Protein AF-A0A2V8HGS3-F1 (afdb_monomer)

Nearest PDB structures (foldseek):
  5j78-assembly1_D  TM=9.882E-01  e=7.266E-17  Parageobacillus thermoglucosidasius
  3k9d-assembly2_D  TM=9.815E-01  e=1.377E-15  Listeria monocytogenes
  8uhw-assembly1_E  TM=9.671E-01  e=1.433E-14  Acetivibrio thermocellus DSM 1313
  3my7-assembly2_B  TM=9.636E-01  e=4.750E-14  Vibrio parahaemolyticus RIMD 2210633
  3my7-assembly1_D  TM=9.627E-01  e=5.593E-14  Vibrio parahaemolyticus RIMD 2210633

Sequence (263 aa):
MVETRGLIGSVEAADAMVKAANVVLVGKEYIGAGYVTVMVRGDVGAVKAATDAGAAAARRVGELVSVHVIPRPHGEVEKILLAQPPAQTDRDLASIAEARALARRARAAAPILAEFSQEQIDAVIDAMAAAATAQAEAFARLAVEETGYGVVADKIQKNLFGSEKVYKFIRPQKTVGVIRRLEDRKVVEIAEPFGVVAAIVPSTNPTSTAIYKILISLKARCPIVISPHPAAVRCITRVAEVMNEAARRAGAPEGAVNWMTTV

Mean predicted aligned error: 11.89 Å

pLDDT: mean 94.69, std 7.92, range [54.38, 98.88]

Structure (mmCIF, N/CA/C/O backbone):
data_AF-A0A2V8HGS3-F1
#
_entry.id   AF-A0A2V8HGS3-F1
#
loop_
_atom_site.group_PDB
_atom_site.id
_atom_site.type_symbol
_atom_site.label_atom_id
_atom_site.label_alt_id
_atom_site.label_comp_id
_atom_site.label_asym_id
_atom_site.label_entity_i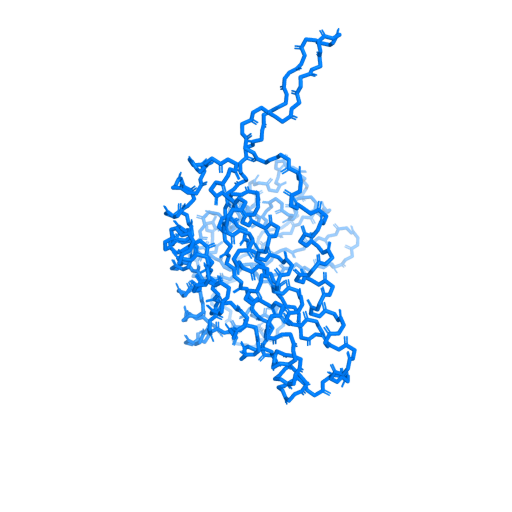d
_atom_site.label_seq_id
_atom_site.pdbx_PDB_ins_code
_atom_site.Cartn_x
_atom_site.Cartn_y
_atom_site.Cartn_z
_atom_site.occupancy
_atom_site.B_iso_or_equiv
_atom_site.auth_seq_id
_atom_site.auth_comp_id
_atom_site.auth_asym_id
_atom_site.auth_atom_id
_atom_site.pdbx_PDB_model_num
ATOM 1 N N . MET A 1 1 ? -8.538 -8.481 -36.211 1.00 92.88 1 MET A N 1
ATOM 2 C CA . MET A 1 1 ? -8.695 -7.016 -36.285 1.00 92.88 1 MET A CA 1
ATOM 3 C C . MET A 1 1 ? -10.164 -6.699 -36.447 1.00 92.88 1 MET A C 1
ATOM 5 O O . MET A 1 1 ? -10.840 -7.425 -37.172 1.00 92.88 1 MET A O 1
ATOM 9 N N . VAL A 1 2 ? -10.637 -5.667 -35.758 1.00 96.75 2 VAL A N 1
ATOM 10 C CA . VAL A 1 2 ? -12.007 -5.154 -35.860 1.00 96.75 2 VAL A CA 1
ATOM 11 C C . VAL A 1 2 ? -11.914 -3.650 -36.072 1.00 96.75 2 VAL A C 1
ATOM 13 O O . VAL A 1 2 ? -11.311 -2.956 -35.255 1.00 96.75 2 VAL A O 1
ATOM 16 N N . GLU A 1 3 ? -12.483 -3.164 -37.167 1.00 97.00 3 GLU A N 1
ATOM 17 C CA . GLU A 1 3 ? -12.535 -1.747 -37.502 1.00 97.00 3 GLU A CA 1
ATOM 18 C C . GLU A 1 3 ? -13.950 -1.214 -37.350 1.00 97.00 3 GLU A C 1
ATOM 20 O O . GLU A 1 3 ? -14.917 -1.825 -37.809 1.00 97.00 3 GLU A O 1
ATOM 25 N N . THR A 1 4 ? -14.067 -0.052 -36.723 1.00 97.56 4 THR A N 1
ATOM 26 C CA . THR A 1 4 ? -15.346 0.608 -36.473 1.00 97.56 4 THR A CA 1
ATOM 27 C C . THR A 1 4 ? -15.279 2.078 -36.838 1.00 97.56 4 THR A C 1
ATOM 29 O O . THR A 1 4 ? -14.208 2.689 -36.778 1.00 97.56 4 THR A O 1
ATOM 32 N N . ARG A 1 5 ? -16.435 2.674 -37.131 1.00 95.75 5 ARG A N 1
ATOM 33 C CA . ARG A 1 5 ? -16.568 4.127 -37.201 1.00 95.75 5 ARG A CA 1
ATOM 34 C C . ARG A 1 5 ? -16.869 4.671 -35.806 1.00 95.75 5 ARG A C 1
ATOM 36 O O . ARG A 1 5 ? -17.898 4.373 -35.205 1.00 95.75 5 ARG A O 1
ATOM 43 N N . GLY A 1 6 ? -15.953 5.479 -35.293 1.00 92.75 6 GLY A N 1
ATOM 44 C CA . GLY A 1 6 ? -15.984 6.051 -33.955 1.00 92.75 6 GLY A CA 1
ATOM 45 C C . GLY A 1 6 ? -15.314 5.169 -32.900 1.00 92.75 6 GLY A C 1
ATOM 46 O O . GLY A 1 6 ? -15.113 3.969 -33.067 1.00 92.75 6 GLY A O 1
ATOM 47 N N . LEU A 1 7 ? -14.962 5.789 -31.772 1.00 93.94 7 LEU A N 1
ATOM 48 C CA . LEU A 1 7 ? -14.214 5.134 -30.697 1.00 93.94 7 LEU A CA 1
ATOM 49 C C . LEU A 1 7 ? -15.070 4.147 -29.884 1.00 93.94 7 LEU A C 1
ATOM 51 O O . LEU A 1 7 ? -14.541 3.161 -29.381 1.00 93.94 7 LEU A O 1
ATOM 55 N N . ILE A 1 8 ? -16.379 4.383 -29.769 1.00 95.88 8 ILE A N 1
ATOM 56 C CA . ILE A 1 8 ? -17.278 3.596 -28.906 1.00 95.88 8 ILE A CA 1
ATOM 57 C C . ILE A 1 8 ? -17.314 2.125 -29.345 1.00 95.88 8 ILE A C 1
ATOM 59 O O . ILE A 1 8 ? -17.033 1.240 -28.539 1.00 95.88 8 ILE A O 1
ATOM 63 N N . GLY A 1 9 ? -17.566 1.872 -30.635 1.00 95.88 9 GLY A N 1
ATOM 64 C CA . GLY A 1 9 ? -17.574 0.516 -31.193 1.00 95.88 9 GLY A CA 1
ATOM 65 C C . GLY A 1 9 ? -16.231 -0.196 -31.031 1.00 95.88 9 GLY A C 1
ATOM 66 O O . GLY A 1 9 ? -16.199 -1.380 -30.707 1.00 95.88 9 GLY A O 1
ATOM 67 N N . SER A 1 10 ? -15.124 0.534 -31.189 1.00 95.94 10 SER A N 1
ATOM 68 C CA . SER A 1 10 ? -13.776 -0.023 -31.058 1.00 95.94 10 SER A CA 1
ATOM 69 C C . SER A 1 10 ? -13.460 -0.480 -29.627 1.00 95.94 10 SER A C 1
ATOM 71 O O . SER A 1 10 ? -12.862 -1.537 -29.435 1.00 95.94 10 SER A O 1
ATOM 73 N N . VAL A 1 11 ? -13.891 0.281 -28.614 1.00 96.06 11 VAL A N 1
ATOM 74 C CA . VAL A 1 11 ? -13.644 -0.038 -27.199 1.00 96.06 11 VAL A CA 1
ATOM 75 C C . VAL A 1 11 ? -14.465 -1.250 -26.773 1.00 96.06 11 VAL A C 1
ATOM 77 O O . VAL A 1 11 ? -13.919 -2.170 -26.169 1.00 96.06 11 VAL A O 1
ATOM 80 N N . GLU A 1 12 ? -15.743 -1.289 -27.148 1.00 97.69 12 GLU A N 1
ATOM 81 C CA . GLU A 1 12 ? -16.614 -2.437 -26.876 1.00 97.69 12 GLU A CA 1
ATOM 82 C C . GLU A 1 12 ? -16.104 -3.705 -27.580 1.00 97.69 12 GLU A C 1
ATOM 84 O O . GLU A 1 12 ? -16.064 -4.783 -26.987 1.00 97.69 12 GLU A O 1
ATOM 89 N N . ALA A 1 13 ? -15.639 -3.582 -28.829 1.00 97.25 13 ALA A N 1
ATOM 90 C CA . ALA A 1 13 ? -15.012 -4.693 -29.535 1.00 97.25 13 ALA A CA 1
ATOM 91 C C . ALA A 1 13 ? -13.763 -5.198 -28.809 1.00 97.25 13 ALA A C 1
ATOM 93 O O . ALA A 1 13 ? -13.585 -6.407 -28.681 1.00 97.25 13 ALA A O 1
ATOM 94 N N . ALA A 1 14 ? -12.894 -4.291 -28.349 1.00 96.56 14 ALA A N 1
ATOM 95 C CA . ALA A 1 14 ? -11.668 -4.642 -27.638 1.00 96.56 14 ALA A CA 1
ATOM 96 C C . ALA A 1 14 ? -11.962 -5.438 -26.362 1.00 96.56 14 ALA A C 1
ATOM 98 O O . ALA A 1 14 ? -11.361 -6.491 -26.150 1.00 96.56 14 ALA A O 1
ATOM 99 N N . ASP A 1 15 ? -12.913 -4.960 -25.556 1.00 97.50 15 ASP A N 1
ATOM 100 C CA . ASP A 1 15 ? -13.350 -5.608 -24.320 1.00 97.50 15 ASP A CA 1
ATOM 101 C C . ASP A 1 15 ? -13.941 -7.003 -24.581 1.00 97.50 15 ASP A C 1
ATOM 103 O O . ASP A 1 15 ? -13.535 -7.985 -23.953 1.00 97.50 15 ASP A O 1
ATOM 107 N N . ALA A 1 16 ? -14.832 -7.122 -25.569 1.00 97.69 16 ALA A N 1
ATOM 108 C CA . ALA A 1 16 ? -15.421 -8.402 -25.948 1.00 97.69 16 ALA A CA 1
ATOM 109 C C . ALA A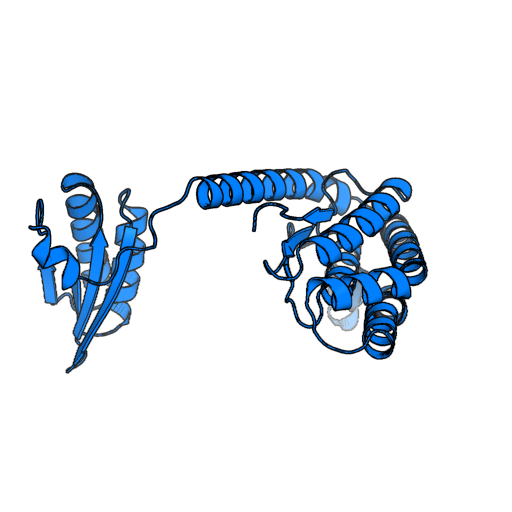 1 16 ? -14.374 -9.392 -26.489 1.00 97.69 16 ALA A C 1
ATOM 111 O O . ALA A 1 16 ? -14.407 -10.572 -26.137 1.00 97.69 16 ALA A O 1
ATOM 112 N N . MET A 1 17 ? -13.418 -8.924 -27.302 1.00 97.75 17 MET A N 1
ATOM 113 C CA . MET A 1 17 ? -12.349 -9.758 -27.864 1.00 97.75 17 MET A CA 1
ATOM 114 C C . MET A 1 17 ? -11.497 -10.418 -26.773 1.00 97.75 17 MET A C 1
ATOM 116 O O . MET A 1 17 ? -11.289 -11.630 -26.824 1.00 97.75 17 MET A O 1
ATOM 120 N N . VAL A 1 18 ? -11.025 -9.649 -25.783 1.00 95.88 18 VAL A N 1
ATOM 121 C CA . VAL A 1 18 ? -10.140 -10.172 -24.722 1.00 95.88 18 VAL A CA 1
ATOM 122 C C . VAL A 1 18 ? -10.871 -11.028 -23.686 1.00 95.88 18 VAL A C 1
ATOM 124 O O . VAL A 1 18 ? -10.238 -11.818 -22.991 1.00 95.88 18 VAL A O 1
ATOM 127 N N . LYS A 1 19 ? -12.199 -10.897 -23.573 1.00 96.75 19 LYS A N 1
ATOM 128 C CA . LYS A 1 19 ? -13.032 -11.746 -22.705 1.00 96.75 19 LYS A CA 1
ATOM 129 C C . LYS A 1 19 ? -13.423 -13.069 -23.360 1.00 96.75 19 LYS A C 1
ATOM 131 O O . LYS A 1 19 ? -13.633 -14.051 -22.655 1.00 96.75 19 LYS A O 1
ATOM 136 N N . ALA A 1 20 ? -13.555 -13.093 -24.686 1.00 96.25 20 ALA A N 1
ATOM 137 C CA . ALA A 1 20 ? -14.063 -14.254 -25.413 1.00 96.25 20 ALA A CA 1
ATOM 138 C C . ALA A 1 20 ? -13.017 -15.359 -25.626 1.00 96.25 20 ALA A C 1
ATOM 140 O O . ALA A 1 20 ? -13.377 -16.531 -25.714 1.00 96.25 20 ALA A O 1
ATOM 141 N N . ALA A 1 21 ? -11.736 -15.006 -25.739 1.00 95.00 21 ALA A N 1
ATOM 142 C CA . ALA A 1 21 ? -10.672 -15.967 -26.006 1.00 95.00 21 ALA A CA 1
ATOM 143 C C . ALA A 1 21 ? -9.332 -15.520 -25.413 1.00 95.00 21 ALA A C 1
ATOM 145 O O . ALA A 1 21 ? -9.145 -14.354 -25.070 1.00 95.00 21 ALA A O 1
ATOM 146 N N . ASN A 1 22 ? -8.378 -16.452 -25.341 1.00 90.31 22 ASN A N 1
ATOM 147 C CA . ASN A 1 22 ? -7.009 -16.168 -24.918 1.00 90.31 22 ASN A CA 1
ATOM 148 C C . ASN A 1 22 ? -6.246 -15.415 -26.024 1.00 90.31 22 ASN A C 1
ATOM 150 O O . ASN A 1 22 ? -5.473 -16.003 -26.780 1.00 90.31 22 ASN A O 1
ATOM 154 N N . VAL A 1 23 ? -6.524 -14.120 -26.152 1.00 93.44 23 VAL A N 1
ATOM 155 C CA . VAL A 1 23 ? -5.857 -13.200 -27.074 1.00 93.44 23 VAL A CA 1
ATOM 156 C C . VAL A 1 23 ? -5.306 -12.000 -26.318 1.00 93.44 23 VAL A C 1
ATOM 158 O O . VAL A 1 23 ? -5.827 -11.592 -25.283 1.00 93.44 23 VAL A O 1
ATOM 161 N N . VAL A 1 24 ? -4.265 -11.398 -26.872 1.00 89.44 24 VAL A N 1
ATOM 162 C CA . VAL A 1 24 ? -3.646 -10.194 -26.333 1.00 89.44 24 VAL A CA 1
ATOM 163 C C . VAL A 1 24 ? -4.051 -8.999 -27.181 1.00 89.44 24 VAL A C 1
ATOM 165 O O . VAL A 1 24 ? -3.892 -9.016 -28.403 1.00 89.44 24 VAL A O 1
ATOM 168 N N . LEU A 1 25 ? -4.566 -7.951 -26.540 1.00 91.31 25 LEU A N 1
ATOM 169 C CA . LEU A 1 25 ? -4.830 -6.672 -27.190 1.00 91.31 25 LEU A CA 1
ATOM 170 C C . LEU A 1 25 ? -3.502 -5.995 -27.537 1.00 91.31 25 LEU A C 1
ATOM 172 O O . LEU A 1 25 ? -2.729 -5.649 -26.650 1.00 91.31 25 LEU A O 1
ATOM 176 N N . VAL A 1 26 ? -3.245 -5.817 -28.830 1.00 87.06 26 VAL A N 1
ATOM 177 C CA . VAL A 1 26 ? -1.999 -5.224 -29.337 1.00 87.06 26 VAL A CA 1
ATOM 178 C C . VAL A 1 26 ? -2.081 -3.702 -29.316 1.00 87.06 26 VAL A C 1
ATOM 180 O O . VAL A 1 26 ? -1.110 -3.024 -29.006 1.00 87.06 26 VAL A O 1
ATOM 183 N N . GLY A 1 27 ? -3.254 -3.156 -29.634 1.00 86.75 27 GLY A N 1
ATOM 184 C CA . GLY A 1 27 ? -3.485 -1.719 -29.633 1.00 86.75 27 GLY A CA 1
ATOM 185 C C . GLY A 1 27 ? -4.614 -1.303 -30.566 1.00 86.75 27 GLY A C 1
ATOM 186 O O . GLY A 1 27 ? -5.387 -2.137 -31.053 1.00 86.75 27 GLY A O 1
ATOM 187 N N . LYS A 1 28 ? -4.697 0.008 -30.798 1.00 88.94 28 LYS A N 1
ATOM 188 C CA . LYS A 1 28 ? -5.653 0.645 -31.705 1.00 88.94 28 LYS A CA 1
ATOM 189 C C . LYS A 1 28 ? -4.940 1.643 -32.611 1.00 88.94 28 LYS A C 1
ATOM 191 O O . LYS A 1 28 ? -4.023 2.315 -32.149 1.00 88.94 28 LYS A O 1
ATOM 196 N N . GLU A 1 29 ? -5.410 1.763 -33.844 1.00 89.62 29 GLU A N 1
ATOM 197 C CA . GLU A 1 29 ? -4.897 2.703 -34.840 1.00 89.62 29 GLU A CA 1
ATOM 198 C C . GLU A 1 29 ? -6.005 3.650 -35.308 1.00 89.62 29 GLU A C 1
ATOM 200 O O . GLU A 1 29 ? -7.150 3.226 -35.501 1.00 89.62 29 GLU A O 1
ATOM 205 N N . TYR A 1 30 ? -5.656 4.926 -35.492 1.00 90.81 30 TYR A N 1
ATOM 206 C CA . TYR A 1 30 ? -6.551 5.953 -36.022 1.00 90.81 30 TYR A CA 1
ATOM 207 C C . TYR A 1 30 ? -6.118 6.313 -37.438 1.00 90.81 30 TYR A C 1
ATOM 209 O O . TYR A 1 30 ? -5.134 7.019 -37.629 1.00 90.81 30 TYR A O 1
ATOM 217 N N . ILE A 1 31 ? -6.887 5.885 -38.435 1.00 84.81 31 ILE A N 1
ATOM 218 C CA . ILE A 1 31 ? -6.541 6.117 -39.848 1.00 84.81 31 ILE A CA 1
ATOM 219 C C . ILE A 1 31 ? -7.167 7.401 -40.428 1.00 84.81 31 ILE A C 1
ATOM 221 O O . ILE A 1 31 ? -7.004 7.699 -41.607 1.00 84.81 31 ILE A O 1
ATOM 225 N N . GLY A 1 32 ? -7.878 8.181 -39.603 1.00 85.56 32 GLY A N 1
ATOM 226 C CA . GLY A 1 32 ? -8.599 9.392 -40.016 1.00 85.56 32 GLY A CA 1
ATOM 227 C C . GLY A 1 32 ? -10.079 9.141 -40.334 1.00 85.56 32 GLY A C 1
ATOM 228 O O . GLY A 1 32 ? -10.569 8.022 -40.224 1.00 85.56 32 GLY A O 1
ATOM 229 N N . ALA A 1 33 ? -10.829 10.206 -40.648 1.00 89.12 33 ALA A N 1
ATOM 230 C CA . ALA A 1 33 ? -12.271 10.174 -40.976 1.00 89.12 33 ALA A CA 1
ATOM 231 C C . ALA A 1 33 ? -13.188 9.455 -39.952 1.00 89.12 33 ALA A C 1
ATOM 233 O O . ALA A 1 33 ? -14.315 9.066 -40.261 1.00 89.12 33 ALA A O 1
ATOM 234 N N . GLY A 1 34 ? -12.718 9.316 -38.709 1.00 89.69 34 GLY A N 1
ATOM 235 C CA . GLY A 1 34 ? -13.432 8.627 -37.637 1.00 89.69 34 GLY A CA 1
ATOM 236 C C . GLY A 1 34 ? -13.275 7.106 -37.640 1.00 89.69 34 GLY A C 1
ATOM 237 O O . GLY A 1 34 ? -13.948 6.459 -36.850 1.00 89.69 34 GLY A O 1
ATOM 238 N N . TYR A 1 35 ? -12.410 6.522 -38.467 1.00 95.00 35 TYR A N 1
ATOM 239 C CA . TYR A 1 35 ? -12.134 5.085 -38.444 1.00 95.00 35 TYR A CA 1
ATOM 240 C C . TYR A 1 35 ? -11.134 4.725 -37.343 1.00 95.00 35 TYR A C 1
ATOM 242 O O . TYR A 1 35 ? -10.107 5.388 -37.165 1.00 95.00 35 TYR A O 1
ATOM 250 N N . VAL A 1 36 ? -11.454 3.666 -36.602 1.00 94.88 36 VAL A N 1
ATOM 251 C CA . VAL A 1 36 ? -10.617 3.127 -35.529 1.00 94.88 36 VAL A CA 1
ATOM 252 C C . VAL A 1 36 ? -10.500 1.621 -35.714 1.00 94.88 36 VAL A C 1
ATOM 254 O O . VAL A 1 36 ? -11.506 0.913 -35.651 1.00 94.88 36 VAL A O 1
ATOM 257 N N . THR A 1 37 ? -9.273 1.134 -35.900 1.00 93.94 37 THR A N 1
ATOM 258 C CA . THR A 1 37 ? -8.976 -0.300 -36.008 1.00 93.94 37 THR A CA 1
ATOM 259 C C . THR A 1 37 ? -8.363 -0.811 -34.716 1.00 93.94 37 THR A C 1
ATOM 261 O O . THR A 1 37 ? -7.372 -0.268 -34.239 1.00 93.94 37 THR A O 1
ATOM 264 N N . VAL A 1 38 ? -8.915 -1.893 -34.170 1.00 93.94 38 VAL A N 1
ATOM 265 C CA . VAL A 1 38 ? -8.389 -2.593 -32.993 1.00 93.94 38 VAL A CA 1
ATOM 266 C C . VAL A 1 38 ? -7.780 -3.926 -33.399 1.00 93.94 38 VAL A C 1
ATOM 268 O O . VAL A 1 38 ? -8.358 -4.701 -34.170 1.00 93.94 38 VAL A O 1
ATOM 271 N N . MET A 1 39 ? -6.602 -4.214 -32.851 1.00 92.62 39 MET A N 1
ATOM 272 C CA . MET A 1 39 ? -5.801 -5.388 -33.182 1.00 92.62 39 MET A CA 1
ATOM 273 C C . MET A 1 39 ? -5.613 -6.286 -31.961 1.00 92.62 39 MET A C 1
ATOM 275 O O . MET A 1 39 ? -5.256 -5.820 -30.881 1.00 92.62 39 MET A O 1
ATOM 279 N N . VAL A 1 40 ? -5.803 -7.590 -32.154 1.00 92.88 40 VAL A N 1
ATOM 280 C CA . VAL A 1 40 ? -5.532 -8.632 -31.155 1.00 92.88 40 VAL A CA 1
ATOM 281 C C . VAL A 1 40 ? -4.618 -9.699 -31.758 1.00 92.88 40 VAL A C 1
ATOM 283 O O . VAL A 1 40 ? -4.677 -9.942 -32.966 1.00 92.88 40 VAL A O 1
ATOM 286 N N . ARG A 1 41 ? -3.781 -10.325 -30.928 1.00 89.94 41 ARG A N 1
ATOM 287 C CA . ARG A 1 41 ? -2.855 -11.414 -31.287 1.00 89.94 41 ARG A CA 1
ATOM 288 C C . ARG A 1 41 ? -3.154 -12.666 -30.463 1.00 89.94 41 ARG A C 1
ATOM 290 O O . ARG A 1 41 ? -3.584 -12.568 -29.321 1.00 89.94 41 ARG A O 1
ATOM 297 N N . GLY A 1 42 ? -2.894 -13.833 -31.038 1.00 90.38 42 GLY A N 1
ATOM 298 C CA . GLY A 1 42 ? -3.066 -15.139 -30.403 1.00 90.38 42 GLY A CA 1
ATOM 299 C C . GLY A 1 42 ? -3.066 -16.250 -31.450 1.00 90.38 42 GLY A C 1
ATOM 300 O O . GLY A 1 42 ? -2.835 -15.989 -32.634 1.00 90.38 42 GLY A O 1
ATOM 301 N N . ASP A 1 43 ? -3.372 -17.474 -31.029 1.00 91.69 43 ASP A N 1
ATOM 302 C CA . ASP A 1 43 ? -3.573 -18.587 -31.957 1.00 91.69 43 ASP A CA 1
ATOM 303 C C . ASP A 1 43 ? -4.731 -18.297 -32.915 1.00 91.69 43 ASP A C 1
ATOM 305 O O . ASP A 1 43 ? -5.716 -17.660 -32.541 1.00 91.69 43 ASP A O 1
ATOM 309 N N . VAL A 1 44 ? -4.654 -18.799 -34.152 1.00 93.69 44 VAL A N 1
ATOM 310 C CA . VAL A 1 44 ? -5.640 -18.496 -35.210 1.00 93.69 44 VAL A CA 1
ATOM 311 C C . VAL A 1 44 ? -7.081 -18.767 -34.753 1.00 93.69 44 VAL A C 1
ATOM 313 O O . VAL A 1 44 ? -7.969 -17.960 -35.024 1.00 93.69 44 VAL A O 1
ATOM 316 N N . GLY A 1 45 ? -7.310 -19.857 -34.010 1.00 93.12 45 GLY A N 1
ATOM 317 C CA . GLY A 1 45 ? -8.621 -20.177 -33.437 1.00 93.12 45 GLY A CA 1
ATOM 318 C C . GLY A 1 45 ? -9.082 -19.173 -32.375 1.00 93.12 45 GLY A C 1
ATOM 319 O O . GLY A 1 45 ? -10.226 -18.722 -32.416 1.00 93.12 45 GLY A O 1
ATOM 320 N N . ALA A 1 46 ? -8.184 -18.763 -31.474 1.00 94.56 46 ALA A N 1
ATOM 321 C CA . ALA A 1 46 ? -8.468 -17.762 -30.447 1.00 94.56 46 ALA A CA 1
ATOM 322 C C . ALA A 1 46 ? -8.748 -16.384 -31.067 1.00 94.56 46 ALA A C 1
ATOM 324 O O . ALA A 1 46 ? -9.718 -15.728 -30.698 1.00 94.56 46 ALA A O 1
ATOM 325 N N . VAL A 1 47 ? -7.955 -15.973 -32.064 1.00 96.19 47 VAL A N 1
ATOM 326 C CA . VAL A 1 47 ? -8.164 -14.720 -32.803 1.00 96.19 47 VAL A CA 1
ATOM 327 C C . VAL A 1 47 ? -9.495 -14.743 -33.542 1.00 96.19 47 VAL A C 1
ATOM 329 O O . VAL A 1 47 ? -10.214 -13.749 -33.499 1.00 96.19 47 VAL A O 1
ATOM 332 N N . LYS A 1 48 ? -9.860 -15.864 -34.175 1.00 97.06 48 LYS A N 1
ATOM 333 C CA . LYS A 1 48 ? -11.143 -15.993 -34.868 1.00 97.06 48 LYS A CA 1
ATOM 334 C C . LYS A 1 48 ? -12.316 -15.813 -33.901 1.00 97.06 48 LYS A C 1
ATOM 336 O O . LYS A 1 48 ? -13.130 -14.916 -34.119 1.00 97.06 48 LYS A O 1
ATOM 341 N N . ALA A 1 49 ? -12.325 -16.572 -32.804 1.00 97.31 49 ALA A N 1
ATOM 342 C CA . ALA A 1 49 ? -13.346 -16.477 -31.761 1.00 97.31 49 ALA A CA 1
ATOM 343 C C . ALA A 1 49 ? -13.441 -15.064 -31.163 1.00 97.31 49 ALA A C 1
ATOM 345 O O . ALA A 1 49 ? -14.534 -14.508 -31.054 1.00 97.31 49 ALA A O 1
ATOM 346 N N . ALA A 1 50 ? -12.295 -14.451 -30.852 1.00 97.88 50 ALA A N 1
ATOM 347 C CA . ALA A 1 50 ? -12.237 -13.082 -30.363 1.00 97.88 50 ALA A CA 1
ATOM 348 C C . ALA A 1 50 ? -12.856 -12.107 -31.372 1.00 97.88 50 ALA A C 1
ATOM 350 O O . ALA A 1 50 ? -13.768 -11.364 -31.021 1.00 97.88 50 ALA A O 1
ATOM 351 N N . THR A 1 51 ? -12.402 -12.113 -32.630 1.00 97.50 51 THR A N 1
ATOM 352 C CA . THR A 1 51 ? -12.885 -11.160 -33.642 1.00 97.50 51 THR A CA 1
ATOM 353 C C . THR A 1 51 ? -14.371 -11.307 -33.951 1.00 97.50 51 THR A C 1
ATOM 355 O O . THR A 1 51 ? -15.025 -10.293 -34.179 1.00 97.50 51 THR A O 1
ATOM 358 N N . ASP A 1 52 ? -14.920 -12.523 -33.907 1.00 97.75 52 ASP A N 1
ATOM 359 C CA . ASP A 1 52 ? -16.352 -12.756 -34.108 1.00 97.75 52 ASP A CA 1
ATOM 360 C C . ASP A 1 52 ? -17.172 -12.168 -32.938 1.00 97.75 52 ASP A C 1
ATOM 362 O O . ASP A 1 52 ? -18.163 -11.467 -33.167 1.00 97.75 52 ASP A O 1
ATOM 366 N N . ALA A 1 53 ? -16.714 -12.353 -31.691 1.00 97.94 53 ALA A N 1
ATOM 367 C CA . ALA A 1 53 ? -17.319 -11.736 -30.507 1.00 97.94 53 ALA A CA 1
ATOM 368 C C . ALA A 1 53 ? -17.209 -10.200 -30.530 1.00 97.94 53 ALA A C 1
ATOM 370 O O . ALA A 1 53 ? -18.197 -9.498 -30.308 1.00 97.94 53 ALA A O 1
ATOM 371 N N . GLY A 1 54 ? -16.030 -9.672 -30.868 1.00 97.88 54 GLY A N 1
ATOM 372 C CA . GLY A 1 54 ? -15.784 -8.236 -30.998 1.00 97.88 54 GLY A CA 1
ATOM 373 C C . GLY A 1 54 ? -16.634 -7.583 -32.084 1.00 97.88 54 GLY A C 1
ATOM 374 O O . GLY A 1 54 ? -17.179 -6.504 -31.875 1.00 97.88 54 GLY A O 1
ATOM 375 N N . ALA A 1 55 ? -16.812 -8.253 -33.225 1.00 97.88 55 ALA A N 1
ATOM 376 C CA . ALA A 1 55 ? -17.660 -7.778 -34.313 1.00 97.88 55 ALA A CA 1
ATOM 377 C C . ALA A 1 55 ? -19.139 -7.707 -33.914 1.00 97.88 55 ALA A C 1
ATOM 379 O O . ALA A 1 55 ? -19.823 -6.731 -34.230 1.00 97.88 55 ALA A O 1
ATOM 380 N N . ALA A 1 56 ? -19.638 -8.728 -33.210 1.00 97.56 56 ALA A N 1
ATOM 381 C CA . ALA A 1 56 ? -21.004 -8.739 -32.694 1.00 97.56 56 ALA A CA 1
ATOM 382 C C . ALA A 1 56 ? -21.230 -7.617 -31.667 1.00 97.56 56 ALA A C 1
ATOM 384 O O . ALA A 1 56 ? -22.256 -6.936 -31.713 1.00 97.56 56 ALA A O 1
ATOM 385 N N . ALA A 1 57 ? -20.255 -7.389 -30.783 1.00 97.12 57 ALA A N 1
ATOM 386 C CA . ALA A 1 57 ? -20.311 -6.339 -29.773 1.00 97.12 57 ALA A CA 1
ATOM 387 C C . ALA A 1 57 ? -20.247 -4.932 -30.400 1.00 97.12 57 ALA A C 1
ATOM 389 O O . ALA A 1 57 ? -21.087 -4.086 -30.096 1.00 97.12 57 ALA A O 1
ATOM 390 N N . ALA A 1 58 ? -19.347 -4.712 -31.367 1.00 96.94 58 ALA A N 1
ATOM 391 C CA . ALA A 1 58 ? -19.248 -3.459 -32.118 1.00 96.94 58 ALA A CA 1
ATOM 392 C C . ALA A 1 58 ? -20.559 -3.086 -32.819 1.00 96.94 58 ALA A C 1
ATOM 394 O O . ALA A 1 58 ? -21.018 -1.957 -32.672 1.00 96.94 58 ALA A O 1
ATOM 395 N N . ARG A 1 59 ? -21.191 -4.031 -33.536 1.00 96.56 59 ARG A N 1
ATOM 396 C CA . ARG A 1 59 ? -22.469 -3.796 -34.244 1.00 96.56 59 ARG A CA 1
ATOM 397 C C . ARG A 1 59 ? -23.609 -3.386 -33.317 1.00 96.56 59 ARG A C 1
ATOM 399 O O . ARG A 1 59 ? -24.546 -2.731 -33.756 1.00 96.56 59 ARG A O 1
ATOM 406 N N . ARG A 1 60 ? -23.558 -3.803 -32.051 1.00 95.25 60 ARG A N 1
ATOM 407 C CA . ARG A 1 60 ? -24.581 -3.476 -31.053 1.00 95.25 60 ARG A CA 1
ATOM 408 C C . ARG A 1 60 ? -24.528 -2.016 -30.612 1.00 95.25 60 ARG A C 1
ATOM 410 O O . ARG A 1 60 ? -25.567 -1.465 -30.269 1.00 95.25 60 ARG A O 1
ATOM 417 N N . VAL A 1 61 ? -23.333 -1.429 -30.557 1.00 93.88 61 VAL A N 1
ATOM 418 C CA . VAL A 1 61 ? -23.106 -0.105 -29.948 1.00 93.88 61 VAL A CA 1
ATOM 419 C C . VAL A 1 61 ? -22.604 0.948 -30.939 1.00 93.88 61 VAL A C 1
ATOM 421 O O . VAL A 1 61 ? -22.460 2.112 -30.572 1.00 93.88 61 VAL A O 1
ATOM 424 N N . GLY A 1 62 ? -22.321 0.563 -32.184 1.00 91.31 62 GLY A N 1
ATOM 425 C CA . GLY A 1 62 ? -21.801 1.453 -33.212 1.00 91.31 62 GLY A CA 1
ATOM 426 C C . GLY A 1 62 ? -21.760 0.815 -34.600 1.00 91.31 62 GLY A C 1
ATOM 427 O O . GLY A 1 62 ? -22.367 -0.222 -34.863 1.00 91.31 62 GLY A O 1
ATOM 428 N N . GLU A 1 63 ? -21.033 1.458 -35.509 1.00 95.19 63 GLU A N 1
ATOM 429 C CA . GLU A 1 63 ? -20.899 1.026 -36.900 1.00 95.19 63 GLU A CA 1
ATOM 430 C C . GLU A 1 63 ? -19.634 0.173 -37.070 1.00 95.19 63 GLU A C 1
ATOM 432 O O . GLU A 1 63 ? -18.510 0.661 -36.922 1.00 95.19 63 GLU A O 1
ATOM 437 N N . LEU A 1 64 ? -19.817 -1.114 -37.376 1.00 96.62 64 LEU A N 1
ATOM 438 C CA . LEU A 1 64 ? -18.734 -2.019 -37.754 1.00 96.62 64 LEU A CA 1
ATOM 439 C C . LEU A 1 64 ? -18.399 -1.830 -39.236 1.00 96.62 64 LEU A C 1
ATOM 441 O O . LEU A 1 64 ? -19.268 -1.993 -40.088 1.00 96.62 64 LEU A O 1
ATOM 445 N N . VAL A 1 65 ? -17.129 -1.571 -39.531 1.00 97.00 65 VAL A N 1
ATOM 446 C CA . VAL A 1 65 ? -16.631 -1.310 -40.886 1.00 97.00 65 VAL A CA 1
ATOM 447 C C . VAL A 1 65 ? -16.015 -2.570 -41.478 1.00 97.00 65 VAL A C 1
ATOM 449 O O . VAL A 1 65 ? -16.397 -2.994 -42.566 1.00 97.00 65 VAL A O 1
ATOM 452 N N . SER A 1 66 ? -15.090 -3.210 -40.759 1.00 96.56 66 SER A N 1
ATOM 453 C CA . SER A 1 66 ? -14.409 -4.406 -41.254 1.00 96.56 66 SER A CA 1
ATOM 454 C C . SER A 1 66 ? -13.968 -5.342 -40.126 1.00 96.56 66 SER A C 1
ATOM 456 O O . SER A 1 66 ? -13.776 -4.940 -38.977 1.00 96.56 66 SER A O 1
ATOM 458 N N . VAL A 1 67 ? -13.836 -6.630 -40.450 1.00 96.88 67 VAL A N 1
ATOM 459 C CA . VAL A 1 67 ? -13.287 -7.661 -39.558 1.00 96.88 67 VAL A CA 1
ATOM 460 C C . VAL A 1 67 ? -12.330 -8.505 -40.374 1.00 96.88 67 VAL A C 1
ATOM 462 O O . VAL A 1 67 ? -12.695 -9.008 -41.435 1.00 96.88 67 VAL A O 1
ATOM 465 N N . HIS A 1 68 ? -11.108 -8.674 -39.881 1.00 94.75 68 HIS A N 1
ATOM 466 C CA . HIS A 1 68 ? -10.086 -9.411 -40.611 1.00 94.75 68 HIS A CA 1
ATOM 467 C C . HIS A 1 68 ? -9.196 -10.233 -39.681 1.00 94.75 68 HIS A C 1
ATOM 469 O O . HIS A 1 68 ? -8.766 -9.761 -38.623 1.00 94.75 68 HIS A O 1
ATOM 475 N N . VAL A 1 69 ? -8.900 -11.463 -40.096 1.00 95.06 69 VAL A N 1
ATOM 476 C CA . VAL A 1 69 ? -7.983 -12.384 -39.420 1.00 95.06 69 VAL A CA 1
ATOM 477 C C . VAL A 1 69 ? -6.878 -12.732 -40.405 1.00 95.06 69 VAL A C 1
ATOM 479 O O . VAL A 1 69 ? -7.166 -13.224 -41.492 1.00 95.06 69 VAL A O 1
ATOM 482 N N . ILE A 1 70 ? -5.627 -12.496 -40.009 1.00 92.25 70 ILE A N 1
ATOM 483 C CA . ILE A 1 70 ? -4.444 -12.869 -40.787 1.00 92.25 70 ILE A CA 1
ATOM 484 C C . ILE A 1 70 ? -3.870 -14.140 -40.154 1.00 92.25 70 ILE A C 1
ATOM 486 O O . ILE A 1 70 ? -3.224 -14.053 -39.106 1.00 92.25 70 ILE A O 1
ATOM 490 N N . PRO A 1 71 ? -4.129 -15.334 -40.712 1.00 91.88 71 PRO A N 1
ATOM 491 C CA . PRO A 1 71 ? -3.532 -16.557 -40.199 1.00 91.88 71 PRO A CA 1
ATOM 492 C C . PRO A 1 71 ? -2.039 -16.590 -40.538 1.00 91.88 71 PRO A C 1
ATOM 494 O O . PRO A 1 71 ? -1.673 -16.431 -41.698 1.00 91.88 71 PRO A O 1
ATOM 497 N N . ARG A 1 72 ? -1.188 -16.831 -39.529 1.00 86.25 72 ARG A N 1
ATOM 498 C CA . ARG A 1 72 ? 0.277 -16.975 -39.674 1.00 86.25 72 ARG A CA 1
ATOM 499 C C . ARG A 1 72 ? 0.903 -15.861 -40.542 1.00 86.25 72 ARG A C 1
ATOM 501 O O . ARG A 1 72 ? 1.411 -16.156 -41.625 1.00 86.25 72 ARG A O 1
ATOM 508 N N . PRO A 1 73 ? 0.845 -14.588 -40.104 1.00 86.62 73 PRO A N 1
ATOM 509 C CA . PRO A 1 73 ? 1.473 -13.499 -40.844 1.00 86.62 73 PRO A CA 1
ATOM 510 C C . PRO A 1 73 ? 2.968 -13.778 -41.037 1.00 86.62 73 PRO A C 1
ATOM 512 O O . PRO A 1 73 ? 3.630 -14.318 -40.152 1.00 86.62 73 PRO A O 1
ATOM 515 N N . HIS A 1 74 ? 3.505 -13.400 -42.195 1.00 86.62 74 HIS A N 1
ATOM 516 C CA . HIS A 1 74 ? 4.945 -13.463 -42.432 1.00 86.62 74 HIS A CA 1
ATOM 517 C C . HIS A 1 74 ? 5.681 -12.531 -41.454 1.00 86.62 74 HIS A C 1
ATOM 519 O O . HIS A 1 74 ? 5.163 -11.465 -41.127 1.00 86.62 74 HIS A O 1
ATOM 525 N N . GLY A 1 75 ? 6.902 -12.882 -41.035 1.00 79.88 75 GLY A N 1
ATOM 526 C CA . GLY A 1 75 ? 7.665 -12.110 -40.038 1.00 79.88 75 GLY A CA 1
ATOM 527 C C . GLY A 1 75 ? 7.853 -10.628 -40.397 1.00 79.88 75 GLY A C 1
ATOM 528 O O . GLY A 1 75 ? 7.823 -9.762 -39.532 1.00 79.88 75 GLY A O 1
ATOM 529 N N . GLU A 1 76 ? 7.951 -10.302 -41.687 1.00 83.31 76 GLU A N 1
ATOM 530 C CA . GLU A 1 76 ? 8.015 -8.906 -42.156 1.00 83.31 76 GLU A CA 1
ATOM 531 C C . GLU A 1 76 ? 6.726 -8.106 -41.888 1.00 83.31 76 GLU A C 1
ATOM 533 O O . GLU A 1 76 ? 6.791 -6.908 -41.628 1.00 83.31 76 GLU A O 1
ATOM 538 N N . VAL A 1 77 ? 5.557 -8.757 -41.883 1.00 81.31 77 VAL A N 1
ATOM 539 C CA . VAL A 1 77 ? 4.276 -8.117 -41.534 1.00 81.31 77 VAL A CA 1
ATOM 540 C C . VAL A 1 77 ? 4.253 -7.754 -40.047 1.00 81.31 77 VAL A C 1
ATOM 542 O O . VAL A 1 77 ? 3.648 -6.754 -39.665 1.00 81.31 77 VAL A O 1
ATOM 545 N N . GLU A 1 78 ? 4.966 -8.503 -39.199 1.00 73.00 78 GLU A N 1
ATOM 546 C CA . GLU A 1 78 ? 5.036 -8.206 -37.765 1.00 73.00 78 GLU A CA 1
ATOM 547 C C . GLU A 1 78 ? 5.691 -6.861 -37.453 1.00 73.00 78 GLU A C 1
ATOM 549 O O . GLU A 1 78 ? 5.358 -6.275 -36.426 1.00 73.00 78 GLU A O 1
ATOM 554 N N . LYS A 1 79 ? 6.578 -6.371 -38.329 1.00 72.81 79 LYS A N 1
ATOM 555 C CA . LYS A 1 79 ? 7.259 -5.075 -38.179 1.00 72.81 79 LYS A CA 1
ATOM 556 C C . LYS A 1 79 ? 6.344 -3.882 -38.470 1.00 72.81 79 LYS A C 1
ATOM 558 O O . LYS A 1 79 ? 6.650 -2.770 -38.056 1.00 72.81 79 LYS A O 1
ATOM 563 N N . ILE A 1 80 ? 5.259 -4.114 -39.211 1.00 77.19 80 ILE A N 1
ATOM 564 C CA . ILE A 1 80 ? 4.292 -3.091 -39.637 1.00 77.19 80 ILE A CA 1
ATOM 565 C C . ILE A 1 80 ? 3.079 -3.078 -38.701 1.00 77.19 80 ILE A C 1
ATOM 567 O O . ILE A 1 80 ? 2.492 -2.030 -38.445 1.00 77.19 80 ILE A O 1
ATOM 571 N N . LEU A 1 81 ? 2.698 -4.244 -38.176 1.00 72.75 81 LEU A N 1
ATOM 572 C CA . LEU A 1 81 ? 1.654 -4.347 -37.163 1.00 72.75 81 LEU A CA 1
ATOM 573 C C . LEU A 1 81 ? 2.133 -3.723 -35.847 1.00 72.75 81 LEU A C 1
ATOM 575 O O . LEU A 1 81 ? 3.299 -3.867 -35.485 1.00 72.75 81 LEU A O 1
ATOM 579 N N . LEU A 1 82 ? 1.214 -3.080 -35.113 1.00 64.88 82 LEU A N 1
ATOM 580 C CA . LEU A 1 82 ? 1.487 -2.487 -33.799 1.00 64.88 82 LEU A CA 1
ATOM 581 C C . LEU A 1 82 ? 2.343 -3.428 -32.931 1.00 64.88 82 LEU A C 1
ATOM 583 O O . LEU A 1 82 ? 2.137 -4.654 -32.931 1.00 64.88 82 LEU A O 1
ATOM 587 N N . ALA A 1 83 ? 3.330 -2.833 -32.253 1.00 58.53 83 ALA A N 1
ATOM 588 C CA . ALA A 1 83 ? 4.366 -3.537 -31.507 1.00 58.53 83 ALA A CA 1
ATOM 589 C C . ALA A 1 83 ? 3.756 -4.583 -30.569 1.00 58.53 83 ALA A C 1
ATOM 591 O O . ALA A 1 83 ? 2.721 -4.348 -29.941 1.00 58.53 83 ALA A O 1
ATOM 592 N N . GLN A 1 84 ? 4.394 -5.754 -30.485 1.00 54.62 84 GLN A N 1
ATOM 593 C CA . GLN A 1 84 ? 4.009 -6.740 -29.484 1.00 54.62 84 GLN A CA 1
ATOM 594 C C . GLN A 1 84 ? 4.065 -6.087 -28.094 1.00 54.62 84 GLN A C 1
ATOM 596 O O . GLN A 1 84 ? 5.001 -5.324 -27.826 1.00 54.62 84 GLN A O 1
ATOM 601 N N . PRO A 1 85 ? 3.116 -6.393 -27.189 1.00 55.25 85 PRO A N 1
ATOM 602 C CA . PRO A 1 85 ? 3.399 -6.195 -25.779 1.00 55.25 85 PRO A CA 1
ATOM 603 C C . PRO A 1 85 ? 4.718 -6.916 -25.473 1.00 55.25 85 PRO A C 1
ATOM 605 O O . PRO A 1 85 ? 4.955 -7.988 -26.040 1.00 55.25 85 PRO A O 1
ATOM 608 N N . PRO A 1 86 ? 5.605 -6.309 -24.669 1.00 54.38 86 PRO A N 1
ATOM 609 C CA . PRO A 1 86 ? 6.942 -6.840 -24.444 1.00 54.38 86 PRO A CA 1
ATOM 610 C C . PRO A 1 86 ? 6.868 -8.323 -24.070 1.00 54.38 86 PRO A C 1
ATOM 612 O O . PRO A 1 86 ? 5.980 -8.730 -23.318 1.00 54.38 86 PRO A O 1
ATOM 615 N N . ALA A 1 87 ? 7.770 -9.127 -24.643 1.00 55.47 87 ALA A N 1
ATOM 616 C CA . ALA A 1 87 ? 7.858 -10.550 -24.343 1.00 55.47 87 ALA A CA 1
ATOM 617 C C . ALA A 1 87 ? 7.928 -10.734 -22.822 1.00 55.47 87 ALA A C 1
ATOM 619 O O . ALA A 1 87 ? 8.769 -10.124 -22.164 1.00 55.47 87 ALA A O 1
ATOM 620 N N . GLN A 1 88 ? 7.011 -11.534 -22.282 1.00 57.84 88 GLN A N 1
ATOM 621 C CA . GLN A 1 88 ? 6.874 -11.749 -20.848 1.00 57.84 88 GLN A CA 1
ATOM 622 C C . GLN A 1 88 ? 8.136 -12.459 -20.349 1.00 57.84 88 GLN A C 1
ATOM 624 O O . GLN A 1 88 ? 8.352 -13.631 -20.654 1.00 57.84 88 GLN A O 1
ATOM 629 N N . THR A 1 89 ? 9.010 -11.735 -19.654 1.00 69.38 89 THR A N 1
ATOM 630 C CA . THR A 1 89 ? 10.252 -12.304 -19.124 1.00 69.38 89 THR A CA 1
ATOM 631 C C . THR A 1 89 ? 9.955 -13.185 -17.907 1.00 69.38 89 THR A C 1
ATOM 633 O O . THR A 1 89 ? 8.920 -13.024 -17.252 1.00 69.38 89 THR A O 1
ATOM 636 N N . ASP A 1 90 ? 10.875 -14.082 -17.537 1.00 81.00 90 ASP A N 1
ATOM 637 C CA . ASP A 1 90 ? 10.757 -14.868 -16.294 1.00 81.00 90 ASP A CA 1
ATOM 638 C C . ASP A 1 90 ? 10.569 -13.964 -15.063 1.00 81.00 90 ASP A C 1
ATOM 640 O O . ASP A 1 90 ? 9.838 -14.303 -14.129 1.00 81.00 90 ASP A O 1
ATOM 644 N N . ARG A 1 91 ? 11.174 -12.768 -15.087 1.00 82.81 91 ARG A N 1
ATOM 645 C CA . ARG A 1 91 ? 11.017 -11.751 -14.042 1.00 82.81 91 ARG A CA 1
ATOM 646 C C . ARG A 1 91 ? 9.601 -11.179 -14.003 1.00 82.81 91 ARG A C 1
ATOM 648 O O . ARG A 1 91 ? 9.061 -11.013 -12.912 1.00 82.81 91 ARG A O 1
ATOM 655 N N . ASP A 1 92 ? 8.983 -10.924 -15.154 1.00 84.50 92 ASP A N 1
ATOM 656 C CA . ASP A 1 92 ? 7.600 -10.435 -15.214 1.00 84.50 92 ASP A CA 1
ATOM 657 C C . ASP A 1 92 ? 6.621 -11.494 -14.697 1.00 84.50 92 ASP A C 1
ATOM 659 O O . ASP A 1 92 ? 5.700 -11.184 -13.938 1.00 84.50 92 ASP A O 1
ATOM 663 N N . LEU A 1 93 ? 6.842 -12.766 -15.046 1.00 87.31 93 LEU A N 1
ATOM 664 C CA . LEU A 1 93 ? 6.054 -13.885 -14.524 1.00 87.31 93 LEU A CA 1
ATOM 665 C C . LEU A 1 93 ? 6.203 -14.020 -13.004 1.00 87.31 93 LEU A C 1
ATOM 667 O O . LEU A 1 93 ? 5.197 -14.173 -12.304 1.00 87.31 93 LEU A O 1
ATOM 671 N N . ALA A 1 94 ? 7.431 -13.912 -12.489 1.00 89.44 94 ALA A N 1
ATOM 672 C CA . ALA A 1 94 ? 7.706 -13.922 -11.055 1.00 89.44 94 ALA A CA 1
ATOM 673 C C . ALA A 1 94 ? 7.040 -12.736 -10.336 1.00 89.44 94 ALA A C 1
ATOM 675 O O . ALA A 1 94 ? 6.395 -12.933 -9.307 1.00 89.44 94 ALA A O 1
ATOM 676 N N . SER A 1 95 ? 7.106 -11.531 -10.912 1.00 92.69 95 SER A N 1
ATOM 677 C CA . SER A 1 95 ? 6.458 -10.326 -10.380 1.00 92.69 95 SER A CA 1
ATOM 678 C C . SER A 1 95 ? 4.933 -10.474 -10.314 1.00 92.69 95 SER A C 1
ATOM 680 O O . SER A 1 95 ? 4.312 -10.204 -9.284 1.00 92.69 95 SER A O 1
ATOM 682 N N . ILE A 1 96 ? 4.307 -11.004 -11.372 1.00 93.12 96 ILE A N 1
ATOM 683 C CA . ILE A 1 96 ? 2.861 -11.278 -11.401 1.00 93.12 96 ILE A CA 1
ATOM 684 C C . ILE A 1 96 ? 2.480 -12.339 -10.360 1.00 93.12 96 ILE A C 1
ATOM 686 O O . ILE A 1 96 ? 1.444 -12.217 -9.694 1.00 93.12 96 ILE A O 1
ATOM 690 N N . ALA A 1 97 ? 3.287 -13.393 -10.218 1.00 93.12 97 ALA A N 1
ATOM 691 C CA . ALA A 1 97 ? 3.061 -14.438 -9.227 1.00 93.12 97 ALA A CA 1
ATOM 692 C C . ALA A 1 97 ? 3.157 -13.888 -7.794 1.00 93.12 97 ALA A C 1
ATOM 694 O O . ALA A 1 97 ? 2.262 -14.154 -6.984 1.00 93.12 97 ALA A O 1
ATOM 695 N N . GLU A 1 98 ? 4.173 -13.069 -7.506 1.00 96.12 98 GLU A N 1
ATOM 696 C CA . GLU A 1 98 ? 4.339 -12.376 -6.227 1.00 96.12 98 GLU A CA 1
ATOM 697 C C . GLU A 1 98 ? 3.138 -11.463 -5.946 1.00 96.12 98 GLU A C 1
ATOM 699 O O . GLU A 1 98 ? 2.483 -11.614 -4.914 1.00 96.12 98 GLU A O 1
ATOM 704 N N . ALA A 1 99 ? 2.766 -10.590 -6.887 1.00 96.38 99 ALA A N 1
ATOM 705 C CA . ALA A 1 99 ? 1.634 -9.677 -6.731 1.00 96.38 99 ALA A CA 1
ATOM 706 C C . ALA A 1 99 ? 0.325 -10.421 -6.406 1.00 96.38 99 ALA A C 1
ATOM 708 O O . ALA A 1 99 ? -0.413 -10.029 -5.498 1.00 96.38 99 ALA A O 1
ATOM 709 N N . ARG A 1 100 ? 0.051 -11.544 -7.090 1.00 97.00 100 ARG A N 1
ATOM 710 C CA . ARG A 1 100 ? -1.116 -12.399 -6.804 1.00 97.00 100 ARG A CA 1
ATOM 711 C C . ARG A 1 100 ? -1.049 -13.015 -5.408 1.00 97.00 100 ARG A C 1
ATOM 713 O O . ARG A 1 100 ? -2.069 -13.056 -4.720 1.00 97.00 100 ARG A O 1
ATOM 720 N N . ALA A 1 101 ? 0.116 -13.507 -4.990 1.00 97.69 101 ALA A N 1
ATOM 721 C CA . ALA A 1 101 ? 0.296 -14.098 -3.667 1.00 97.69 101 ALA A CA 1
ATOM 722 C C . ALA A 1 101 ? 0.075 -13.061 -2.554 1.00 97.69 101 ALA A C 1
ATOM 724 O O . ALA A 1 101 ? -0.681 -13.320 -1.616 1.00 97.69 101 ALA A O 1
ATOM 725 N N . LEU A 1 102 ? 0.653 -11.865 -2.697 1.00 98.25 102 LEU A N 1
ATOM 726 C CA . LEU A 1 102 ? 0.490 -10.765 -1.744 1.00 98.25 102 LEU A CA 1
ATOM 727 C C . LEU A 1 102 ? -0.959 -10.270 -1.687 1.00 98.25 102 LEU A C 1
ATOM 729 O O . LEU A 1 102 ? -1.491 -10.074 -0.597 1.00 98.25 102 LEU A O 1
ATOM 733 N N . ALA A 1 103 ? -1.635 -10.142 -2.833 1.00 97.56 103 ALA A N 1
ATOM 734 C CA . ALA A 1 103 ? -3.045 -9.757 -2.878 1.00 97.56 103 ALA A CA 1
ATOM 735 C C . ALA A 1 103 ? -3.951 -10.779 -2.170 1.00 97.56 103 ALA A C 1
ATOM 737 O O . ALA A 1 103 ? -4.852 -10.393 -1.424 1.00 97.56 103 ALA A O 1
ATOM 738 N N . ARG A 1 104 ? -3.698 -12.085 -2.348 1.00 98.00 104 ARG A N 1
ATOM 739 C CA . ARG A 1 104 ? -4.425 -13.144 -1.624 1.00 98.00 104 ARG A CA 1
ATOM 740 C C . ARG A 1 104 ? -4.158 -13.088 -0.122 1.00 98.00 104 ARG A C 1
ATOM 742 O O . ARG A 1 104 ? -5.103 -13.203 0.652 1.00 98.00 104 ARG A O 1
ATOM 749 N N . ARG A 1 105 ? -2.903 -12.870 0.286 1.00 98.06 105 ARG A N 1
ATOM 750 C CA . ARG A 1 105 ? -2.534 -12.728 1.702 1.00 98.06 105 ARG A CA 1
ATOM 751 C C . ARG A 1 105 ? -3.237 -11.528 2.341 1.00 98.06 105 ARG A C 1
ATOM 753 O O . ARG A 1 105 ? -3.873 -11.679 3.377 1.00 98.06 105 ARG A O 1
ATOM 760 N N . ALA A 1 106 ? -3.209 -10.370 1.682 1.00 98.44 106 ALA A N 1
ATOM 761 C CA . ALA A 1 106 ? -3.928 -9.181 2.129 1.00 98.44 106 ALA A CA 1
ATOM 762 C C . ALA A 1 106 ? -5.442 -9.428 2.218 1.00 98.44 106 ALA A C 1
ATOM 764 O O . ALA A 1 106 ? -6.081 -9.050 3.196 1.00 98.44 106 ALA A O 1
ATOM 765 N N . ARG A 1 107 ? -6.026 -10.127 1.236 1.00 98.19 107 ARG A N 1
ATOM 766 C CA . ARG A 1 107 ? -7.451 -10.480 1.255 1.00 98.19 107 ARG A CA 1
ATOM 767 C C . ARG A 1 107 ? -7.817 -11.399 2.424 1.00 98.19 107 ARG A C 1
ATOM 769 O O . ARG A 1 107 ? -8.908 -11.247 2.961 1.00 98.19 107 ARG A O 1
ATOM 776 N N . ALA A 1 108 ? -6.930 -12.309 2.822 1.00 98.19 108 ALA A N 1
ATOM 777 C CA . ALA A 1 108 ? -7.126 -13.163 3.993 1.00 98.19 108 ALA A CA 1
ATOM 778 C C . ALA A 1 108 ? -7.035 -12.381 5.319 1.00 98.19 108 ALA A C 1
ATOM 780 O O . ALA A 1 108 ? -7.750 -12.702 6.264 1.00 98.19 108 ALA A O 1
ATOM 781 N N . ALA A 1 109 ? -6.214 -11.328 5.376 1.00 98.19 109 ALA A N 1
ATOM 782 C CA . ALA A 1 109 ? -6.098 -10.447 6.540 1.00 98.19 109 ALA A CA 1
ATOM 783 C C . ALA A 1 109 ? -7.286 -9.478 6.695 1.00 98.19 109 ALA A C 1
ATOM 785 O O . ALA A 1 109 ? -7.611 -9.076 7.811 1.00 98.19 109 ALA A O 1
ATOM 786 N N . ALA A 1 110 ? -7.936 -9.107 5.585 1.00 98.12 110 ALA A N 1
ATOM 787 C CA . ALA A 1 110 ? -9.027 -8.132 5.550 1.00 98.12 110 ALA A CA 1
ATOM 788 C C . ALA A 1 110 ? -10.177 -8.414 6.541 1.00 98.12 110 ALA A C 1
ATOM 790 O O . ALA A 1 110 ? -10.490 -7.504 7.305 1.00 98.12 110 ALA A O 1
ATOM 791 N N . PRO A 1 111 ? -10.789 -9.618 6.597 1.00 97.94 111 PRO A N 1
ATOM 792 C CA . PRO A 1 111 ? -11.876 -9.877 7.545 1.00 97.94 111 PRO A CA 1
ATOM 793 C C . PRO A 1 111 ? -11.414 -9.790 9.003 1.00 97.94 111 PRO A C 1
ATOM 795 O O . PRO A 1 111 ? -12.149 -9.291 9.840 1.00 97.94 111 PRO A O 1
ATOM 798 N N . ILE A 1 112 ? -10.181 -10.204 9.311 1.00 98.00 112 ILE A N 1
ATOM 799 C CA . ILE A 1 112 ? -9.644 -10.130 10.677 1.00 98.00 112 ILE A CA 1
ATOM 800 C C . ILE A 1 112 ? -9.464 -8.667 11.093 1.00 98.00 112 ILE A C 1
ATOM 802 O O . ILE A 1 112 ? -9.838 -8.284 12.195 1.00 98.00 112 ILE A O 1
ATOM 806 N N . LEU A 1 113 ? -8.915 -7.840 10.199 1.00 97.31 113 LEU A N 1
ATOM 807 C CA . LEU A 1 113 ? -8.704 -6.417 10.452 1.00 97.31 113 LEU A CA 1
ATOM 808 C C . LEU A 1 113 ? -10.028 -5.632 10.517 1.00 97.31 113 LEU A C 1
ATOM 810 O O . LEU A 1 113 ? -10.117 -4.644 11.244 1.00 97.31 113 LEU A O 1
ATOM 814 N N . ALA A 1 114 ? -11.057 -6.066 9.781 1.00 97.44 114 ALA A N 1
ATOM 815 C CA . ALA A 1 114 ? -12.386 -5.456 9.802 1.00 97.44 114 ALA A CA 1
ATOM 816 C C . ALA A 1 114 ? -13.060 -5.561 11.182 1.00 97.44 114 ALA A C 1
ATOM 818 O O . ALA A 1 114 ? -13.726 -4.611 11.595 1.00 97.44 114 ALA A O 1
ATOM 819 N N . GLU A 1 115 ? -12.815 -6.653 11.913 1.00 97.19 115 GLU A N 1
ATOM 820 C CA . GLU A 1 115 ? -13.362 -6.905 13.257 1.00 97.19 115 GLU A CA 1
ATOM 821 C C . GLU A 1 115 ? -12.650 -6.133 14.379 1.00 97.19 115 GLU A C 1
ATOM 823 O O . GLU A 1 115 ? -13.061 -6.200 15.538 1.00 97.19 115 GLU A O 1
ATOM 828 N N . PHE A 1 116 ? -11.577 -5.395 14.080 1.00 98.44 116 PHE A N 1
ATOM 829 C CA . PHE A 1 116 ? -10.874 -4.643 15.117 1.00 98.44 116 PHE A CA 1
ATOM 830 C C . PHE A 1 116 ? -11.738 -3.504 15.661 1.00 98.44 116 PHE A C 1
ATOM 832 O O . PHE A 1 116 ? -12.362 -2.748 14.908 1.00 98.44 116 PHE A O 1
ATOM 839 N N . SER A 1 117 ? -11.684 -3.324 16.981 1.00 98.56 117 SER A N 1
ATOM 840 C CA . SER A 1 117 ? -12.230 -2.153 17.656 1.00 98.56 117 SER A CA 1
ATOM 841 C C . SER A 1 117 ? -11.450 -0.883 17.293 1.00 98.56 117 SER A C 1
ATOM 843 O O . SER A 1 117 ? -10.329 -0.928 16.770 1.00 98.56 117 SER A O 1
ATOM 845 N N . GLN A 1 118 ? -12.034 0.279 17.600 1.00 98.56 118 GLN A N 1
ATOM 846 C CA . GLN A 1 118 ? -11.367 1.564 17.386 1.00 98.56 118 GLN A CA 1
ATOM 847 C C . GLN A 1 118 ? -10.050 1.637 18.167 1.00 98.56 118 GLN A C 1
ATOM 849 O O . GLN A 1 118 ? -9.043 2.082 17.628 1.00 98.56 118 GLN A O 1
ATOM 854 N N . GLU A 1 119 ? -10.045 1.146 19.404 1.00 98.56 119 GLU A N 1
ATOM 855 C CA . GLU A 1 119 ? -8.893 1.128 20.304 1.00 98.56 119 GLU A CA 1
ATOM 856 C C . GLU A 1 119 ? -7.786 0.209 19.782 1.00 98.56 119 GLU A C 1
ATOM 858 O O . GLU A 1 119 ? -6.612 0.569 19.840 1.00 98.56 119 GLU A O 1
ATOM 863 N N . GLN A 1 120 ? -8.148 -0.956 19.232 1.00 98.62 120 GLN A N 1
ATOM 864 C CA . GLN A 1 120 ? -7.182 -1.886 18.645 1.00 98.62 120 GLN A CA 1
ATOM 865 C C . GLN A 1 120 ? -6.505 -1.285 17.408 1.00 98.62 120 GLN A C 1
ATOM 867 O O . GLN A 1 120 ? -5.281 -1.340 17.287 1.00 98.62 120 GLN A O 1
ATOM 872 N N . ILE A 1 121 ? -7.275 -0.668 16.503 1.00 98.56 121 ILE A N 1
ATOM 873 C CA . ILE A 1 121 ? -6.701 0.017 15.335 1.00 98.56 121 ILE A CA 1
ATOM 874 C C . ILE A 1 121 ? -5.842 1.199 15.756 1.00 98.56 121 ILE A C 1
ATOM 876 O O . ILE A 1 121 ? -4.750 1.386 15.223 1.00 98.56 121 ILE A O 1
ATOM 880 N N . ASP A 1 122 ? -6.300 1.978 16.725 1.00 98.81 122 ASP A N 1
ATOM 881 C CA . ASP A 1 122 ? -5.549 3.116 17.226 1.00 98.81 122 ASP A CA 1
ATOM 882 C C . ASP A 1 122 ? -4.211 2.681 17.839 1.00 98.81 122 ASP A C 1
ATOM 884 O O . ASP A 1 122 ? -3.188 3.273 17.511 1.00 98.81 122 ASP A O 1
ATOM 888 N N . ALA A 1 123 ? -4.178 1.594 18.616 1.00 98.81 123 ALA A N 1
ATOM 889 C CA . ALA A 1 123 ? -2.940 1.045 19.173 1.00 98.81 123 ALA A CA 1
ATOM 890 C C . ALA A 1 123 ? -1.948 0.586 18.086 1.00 98.81 123 ALA A C 1
ATOM 892 O O . ALA A 1 123 ? -0.744 0.833 18.189 1.00 98.81 123 ALA A O 1
ATOM 893 N N . VAL A 1 124 ? -2.445 -0.039 17.013 1.00 98.75 124 VAL A N 1
ATOM 894 C CA . VAL A 1 124 ? -1.628 -0.411 15.845 1.00 98.75 124 VAL A CA 1
ATOM 895 C C . VAL A 1 124 ? -1.040 0.832 15.171 1.00 98.75 124 VAL A C 1
ATOM 897 O O . VAL A 1 124 ? 0.143 0.852 14.822 1.00 98.75 124 VAL A O 1
ATOM 900 N N . ILE A 1 125 ? -1.843 1.884 15.010 1.00 98.75 125 ILE A N 1
ATOM 901 C CA . ILE A 1 125 ? -1.423 3.147 14.395 1.00 98.75 125 ILE A CA 1
ATOM 902 C C . ILE A 1 125 ? -0.394 3.878 15.261 1.00 98.75 125 ILE A C 1
ATOM 904 O O . ILE A 1 125 ? 0.609 4.349 14.721 1.00 98.75 125 ILE A O 1
ATOM 908 N N . ASP A 1 126 ? -0.593 3.902 16.578 1.00 98.81 126 ASP A N 1
ATOM 909 C CA . ASP A 1 126 ? 0.328 4.490 17.554 1.00 98.81 126 ASP A CA 1
ATOM 910 C C . ASP A 1 126 ? 1.708 3.813 17.462 1.00 98.81 126 ASP A C 1
ATOM 912 O O . ASP A 1 126 ? 2.737 4.484 17.329 1.00 98.81 126 ASP A O 1
ATOM 916 N N . ALA A 1 127 ? 1.735 2.475 17.431 1.00 98.81 127 ALA A N 1
ATOM 917 C CA . ALA A 1 127 ? 2.966 1.696 17.322 1.00 98.81 127 ALA A CA 1
ATOM 918 C C . ALA A 1 127 ? 3.701 1.918 15.989 1.00 98.81 127 ALA A C 1
ATOM 920 O O . ALA A 1 127 ? 4.920 2.114 15.973 1.00 98.81 127 ALA A O 1
ATOM 921 N N . MET A 1 128 ? 2.979 1.908 14.863 1.00 98.81 128 MET A N 1
ATOM 922 C CA . MET A 1 128 ? 3.574 2.132 13.540 1.00 98.81 128 MET A CA 1
ATOM 923 C C . MET A 1 128 ? 4.133 3.548 13.386 1.00 98.81 128 MET A C 1
ATOM 925 O O . MET A 1 128 ? 5.241 3.712 12.871 1.00 98.81 128 MET A O 1
ATOM 929 N N . ALA A 1 129 ? 3.389 4.563 13.833 1.00 98.75 129 ALA A N 1
ATOM 930 C CA . ALA A 1 129 ? 3.822 5.956 13.779 1.00 98.75 129 ALA A CA 1
ATOM 931 C C . ALA A 1 129 ? 5.092 6.173 14.613 1.00 98.75 129 ALA A C 1
ATOM 933 O O . ALA A 1 129 ? 6.061 6.745 14.111 1.00 98.75 129 ALA A O 1
ATOM 934 N N . ALA A 1 130 ? 5.136 5.644 15.841 1.00 98.75 130 ALA A N 1
ATOM 935 C CA . ALA A 1 130 ? 6.317 5.725 16.699 1.00 98.75 130 ALA A CA 1
ATOM 936 C C . ALA A 1 130 ? 7.544 5.042 16.068 1.00 98.75 130 ALA A C 1
ATOM 938 O O . ALA A 1 130 ? 8.627 5.631 16.021 1.00 98.75 130 ALA A O 1
ATOM 939 N N . ALA A 1 131 ? 7.371 3.831 15.525 1.00 98.81 131 ALA A N 1
ATOM 940 C CA . ALA A 1 131 ? 8.451 3.090 14.875 1.00 98.81 131 ALA A CA 1
ATOM 941 C C . ALA A 1 131 ? 8.993 3.815 13.630 1.00 98.81 131 ALA A C 1
ATOM 943 O O . ALA A 1 131 ? 10.207 3.881 13.432 1.00 98.81 131 ALA A O 1
ATOM 944 N N . ALA A 1 132 ? 8.110 4.397 12.813 1.00 98.69 132 ALA A N 1
ATOM 945 C CA . ALA A 1 132 ? 8.506 5.160 11.633 1.00 98.69 132 ALA A CA 1
ATOM 946 C C . ALA A 1 132 ? 9.230 6.467 12.000 1.00 98.69 132 ALA A C 1
ATOM 948 O O . ALA A 1 132 ? 10.249 6.786 11.388 1.00 98.69 132 ALA A O 1
ATOM 949 N N . THR A 1 133 ? 8.752 7.194 13.017 1.00 98.69 133 THR A N 1
ATOM 950 C CA . THR A 1 133 ? 9.396 8.424 13.510 1.00 98.69 133 THR A CA 1
ATOM 951 C C . THR A 1 133 ? 10.808 8.149 14.021 1.00 98.69 133 THR A C 1
ATOM 953 O O . THR A 1 133 ? 11.739 8.860 13.645 1.00 98.69 133 THR A O 1
ATOM 956 N N . ALA A 1 134 ? 11.005 7.075 14.794 1.00 98.62 134 ALA A N 1
ATOM 957 C CA . ALA A 1 134 ? 12.323 6.691 15.306 1.00 98.62 134 ALA A CA 1
ATOM 958 C C . ALA A 1 134 ? 13.342 6.365 14.194 1.00 98.62 134 ALA A C 1
ATOM 960 O O . ALA A 1 134 ? 14.546 6.489 14.399 1.00 98.62 134 ALA A O 1
ATOM 961 N N . GLN A 1 135 ? 12.868 5.965 13.011 1.00 98.69 135 GLN A N 1
ATOM 962 C CA . GLN A 1 135 ? 13.696 5.606 11.855 1.00 98.69 135 GLN A CA 1
ATOM 963 C C . GLN A 1 135 ? 13.757 6.706 10.782 1.00 98.69 135 GLN A C 1
ATOM 965 O O . GLN A 1 135 ? 14.355 6.495 9.725 1.00 98.69 135 GLN A O 1
ATOM 970 N N . ALA A 1 136 ? 13.170 7.887 11.024 1.00 98.44 136 ALA A N 1
ATOM 971 C CA . ALA A 1 136 ? 13.004 8.928 10.006 1.00 98.44 136 ALA A CA 1
ATOM 972 C C . ALA A 1 136 ? 14.325 9.332 9.326 1.00 98.44 136 ALA A C 1
ATOM 974 O O . ALA A 1 136 ? 14.357 9.510 8.104 1.00 98.44 136 ALA A O 1
ATOM 975 N N . GLU A 1 137 ? 15.415 9.427 10.092 1.00 98.62 137 GLU A N 1
ATOM 976 C CA . GLU A 1 137 ? 16.751 9.716 9.565 1.00 98.62 137 GLU A CA 1
ATOM 977 C C . GLU A 1 137 ? 17.356 8.548 8.785 1.00 98.62 137 GLU A C 1
ATOM 979 O O . GLU A 1 137 ? 17.843 8.748 7.671 1.00 98.62 137 GLU A O 1
ATOM 984 N N . ALA A 1 138 ? 17.285 7.328 9.319 1.00 98.69 138 ALA A N 1
ATOM 985 C CA . ALA A 1 138 ? 17.808 6.144 8.644 1.00 98.69 138 ALA A CA 1
ATOM 986 C C . ALA A 1 138 ? 17.124 5.928 7.284 1.00 98.69 138 ALA A C 1
ATOM 988 O O . ALA A 1 138 ? 17.792 5.710 6.272 1.00 98.69 138 ALA A O 1
ATOM 989 N N . PHE A 1 139 ? 15.799 6.084 7.234 1.00 98.75 139 PHE A N 1
ATOM 990 C CA . PHE A 1 139 ? 15.026 6.031 5.995 1.00 98.75 139 PHE A CA 1
ATOM 991 C C . PHE A 1 139 ? 15.438 7.129 5.010 1.00 98.75 139 PHE A C 1
ATOM 993 O O . PHE A 1 139 ? 15.588 6.863 3.820 1.00 98.75 139 PHE A O 1
ATOM 1000 N N . ALA A 1 140 ? 15.642 8.360 5.486 1.00 98.69 140 ALA A N 1
ATOM 1001 C CA . ALA A 1 140 ? 16.049 9.475 4.636 1.00 98.69 140 ALA A CA 1
ATOM 1002 C C . ALA A 1 140 ? 17.423 9.237 3.996 1.00 98.69 140 ALA A C 1
ATOM 1004 O O . ALA A 1 140 ? 17.565 9.428 2.788 1.00 98.69 140 ALA A O 1
ATOM 100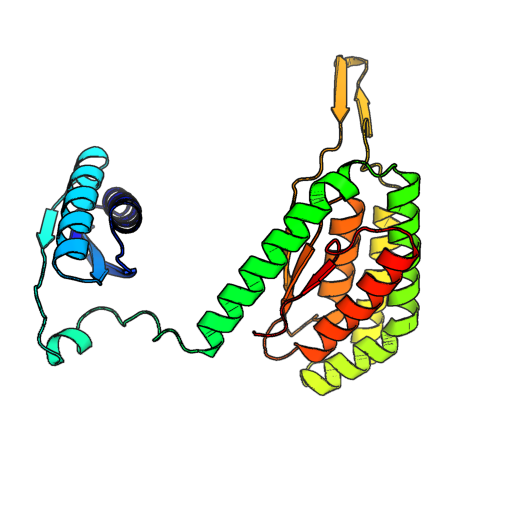5 N N . ARG A 1 141 ? 18.408 8.779 4.782 1.00 98.62 141 ARG A N 1
ATOM 1006 C CA . ARG A 1 141 ? 19.753 8.448 4.289 1.00 98.62 141 ARG A CA 1
ATOM 1007 C C . ARG A 1 141 ? 19.701 7.341 3.240 1.00 98.62 141 ARG A C 1
ATOM 1009 O O . ARG A 1 141 ? 20.222 7.535 2.147 1.00 98.62 141 ARG A O 1
ATOM 1016 N N . LEU A 1 142 ? 18.991 6.249 3.531 1.00 98.62 142 LEU A N 1
ATOM 1017 C CA . LEU A 1 142 ? 18.846 5.127 2.603 1.00 98.62 142 LEU A CA 1
ATOM 1018 C C . LEU A 1 142 ? 18.148 5.543 1.300 1.00 98.62 142 LEU A C 1
ATOM 1020 O O . LEU A 1 142 ? 18.545 5.114 0.224 1.00 98.62 142 LEU A O 1
ATOM 1024 N N . ALA A 1 143 ? 17.138 6.415 1.371 1.00 98.44 143 ALA A N 1
ATOM 1025 C CA . ALA A 1 143 ? 16.466 6.921 0.180 1.00 98.44 143 ALA A CA 1
ATOM 1026 C C . ALA A 1 143 ? 17.376 7.805 -0.686 1.00 98.44 143 ALA A C 1
ATOM 1028 O O . ALA A 1 143 ? 17.298 7.717 -1.907 1.00 98.44 143 ALA A O 1
ATOM 1029 N N . VAL A 1 144 ? 18.213 8.669 -0.097 1.00 98.31 144 VAL A N 1
ATOM 1030 C CA . VAL A 1 144 ? 19.188 9.463 -0.873 1.00 98.31 144 VAL A CA 1
ATOM 1031 C C . VAL A 1 144 ? 20.262 8.558 -1.474 1.00 98.31 144 VAL A C 1
ATOM 1033 O O . VAL A 1 144 ? 20.553 8.703 -2.656 1.00 98.31 144 VAL A O 1
ATOM 1036 N N . GLU A 1 145 ? 20.799 7.613 -0.696 1.00 98.31 145 GLU A N 1
ATOM 1037 C CA . GLU A 1 145 ? 21.798 6.636 -1.156 1.00 98.31 145 GLU A CA 1
ATOM 1038 C C . GLU A 1 145 ? 21.286 5.835 -2.357 1.00 98.31 145 GLU A C 1
ATOM 1040 O O . GLU A 1 145 ? 21.971 5.730 -3.367 1.00 98.31 145 GLU A O 1
ATOM 1045 N N . GLU A 1 146 ? 20.074 5.288 -2.258 1.00 98.06 146 GLU A N 1
ATOM 1046 C CA . GLU A 1 146 ? 19.526 4.410 -3.288 1.00 98.06 146 GLU A CA 1
ATOM 1047 C C . GLU A 1 146 ? 19.084 5.173 -4.543 1.00 98.06 146 GLU A C 1
ATOM 1049 O O . GLU A 1 146 ? 19.344 4.732 -5.659 1.00 98.06 146 GLU A O 1
ATOM 1054 N N . THR A 1 147 ? 18.402 6.311 -4.373 1.00 97.06 147 THR A N 1
ATOM 1055 C CA . THR A 1 147 ? 17.777 7.021 -5.504 1.00 97.06 147 THR A CA 1
ATOM 1056 C C . THR A 1 147 ? 18.682 8.070 -6.140 1.00 97.06 147 THR A C 1
ATOM 1058 O O . THR A 1 147 ? 18.422 8.501 -7.260 1.00 97.06 147 THR A O 1
ATOM 1061 N N . GLY A 1 148 ? 19.692 8.556 -5.413 1.00 97.19 148 GLY A N 1
ATOM 1062 C CA . GLY A 1 148 ? 20.475 9.734 -5.790 1.00 97.19 148 GLY A CA 1
ATOM 1063 C C . GLY A 1 148 ? 19.691 11.055 -5.755 1.00 97.19 148 GLY A C 1
ATOM 1064 O O . GLY A 1 148 ? 20.201 12.078 -6.206 1.00 97.19 148 GLY A O 1
ATOM 1065 N N . TYR A 1 149 ? 18.448 11.072 -5.254 1.00 94.62 149 TYR A N 1
ATOM 1066 C CA . TYR A 1 149 ? 17.570 12.244 -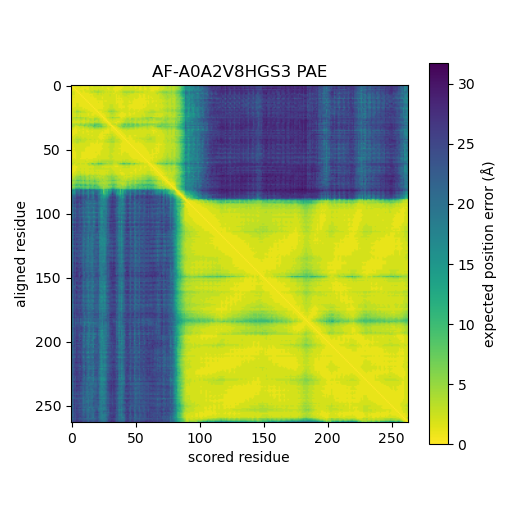5.324 1.00 94.62 149 TYR A CA 1
ATOM 1067 C C . TYR A 1 149 ? 17.452 13.000 -4.002 1.00 94.62 149 TYR A C 1
ATOM 1069 O O . TYR A 1 149 ? 17.111 12.422 -2.970 1.00 94.62 149 TYR A O 1
ATOM 1077 N N . GLY A 1 150 ? 17.536 14.329 -4.080 1.00 94.44 150 GLY A N 1
ATOM 1078 C CA . GLY A 1 150 ? 17.239 15.244 -2.976 1.00 94.44 150 GLY A CA 1
ATOM 1079 C C . GLY A 1 150 ? 18.306 15.261 -1.882 1.00 94.44 150 GLY A C 1
ATOM 1080 O O . GLY A 1 150 ? 19.410 14.757 -2.055 1.00 94.44 150 GLY A O 1
ATOM 1081 N N . VAL A 1 151 ? 17.964 15.863 -0.743 1.00 96.94 151 VAL A N 1
ATOM 1082 C CA . VAL A 1 151 ? 18.876 16.048 0.394 1.00 96.94 151 VAL A CA 1
ATOM 1083 C C . VAL A 1 151 ? 18.317 15.336 1.624 1.00 96.94 151 VAL A C 1
ATOM 1085 O O . VAL A 1 151 ? 17.101 15.283 1.826 1.00 96.94 151 VAL A O 1
ATOM 1088 N N . VAL A 1 152 ? 19.205 14.782 2.455 1.00 98.25 152 VAL A N 1
ATOM 1089 C CA . VAL A 1 152 ? 18.831 14.003 3.648 1.00 98.25 152 VAL A CA 1
ATOM 1090 C C . VAL A 1 152 ? 17.947 14.825 4.591 1.00 98.25 152 VAL A C 1
ATOM 1092 O O . VAL A 1 152 ? 16.899 14.335 4.997 1.00 98.25 152 VAL A O 1
ATOM 1095 N N . ALA A 1 153 ? 18.307 16.082 4.876 1.00 98.19 153 ALA A N 1
ATOM 1096 C CA . ALA A 1 153 ? 17.548 16.958 5.775 1.00 98.19 153 ALA A CA 1
ATOM 1097 C C . ALA A 1 153 ? 16.077 17.128 5.343 1.00 98.19 153 ALA A C 1
ATOM 1099 O O . ALA A 1 153 ? 15.163 16.935 6.147 1.00 98.19 153 ALA A O 1
ATOM 1100 N N . ASP A 1 154 ? 15.831 17.386 4.058 1.00 98.00 154 ASP A N 1
ATOM 1101 C CA . ASP A 1 154 ? 14.473 17.529 3.522 1.00 98.00 154 ASP A CA 1
ATOM 1102 C C . ASP A 1 154 ? 13.696 16.213 3.586 1.00 98.00 154 ASP A C 1
ATOM 1104 O O . ASP A 1 154 ? 12.499 16.192 3.885 1.00 98.00 154 ASP A O 1
ATOM 1108 N N . LYS A 1 155 ? 14.364 15.084 3.319 1.00 98.12 155 LYS A N 1
ATOM 1109 C CA . LYS A 1 155 ? 13.733 13.764 3.423 1.00 98.12 155 LYS A CA 1
ATOM 1110 C C . LYS A 1 155 ? 13.421 13.380 4.870 1.00 98.12 155 LYS A C 1
ATOM 1112 O O . LYS A 1 155 ? 12.391 12.746 5.083 1.00 98.12 155 LYS A O 1
ATOM 1117 N N . ILE A 1 156 ? 14.217 13.812 5.853 1.00 98.69 156 ILE A N 1
ATOM 1118 C CA . ILE A 1 156 ? 13.874 13.678 7.279 1.00 98.69 156 ILE A CA 1
ATOM 1119 C C . ILE A 1 156 ? 12.559 14.406 7.549 1.00 98.69 156 ILE A C 1
ATOM 1121 O O . ILE A 1 156 ? 11.622 13.800 8.060 1.00 98.69 156 ILE A O 1
ATOM 1125 N N . GLN A 1 157 ? 12.442 15.670 7.130 1.00 98.44 157 GLN A N 1
ATOM 1126 C CA . GLN A 1 157 ? 11.216 16.450 7.327 1.00 98.44 157 GLN A CA 1
ATOM 1127 C C . GLN A 1 157 ? 10.004 15.821 6.629 1.00 98.44 157 GLN A C 1
ATOM 1129 O O . GLN A 1 157 ? 8.910 15.796 7.190 1.00 98.44 157 GLN A O 1
ATOM 1134 N N . LYS A 1 158 ? 10.185 15.252 5.431 1.00 98.19 158 LYS A N 1
ATOM 1135 C CA . LYS A 1 158 ? 9.124 14.510 4.730 1.00 98.19 158 LYS A CA 1
ATOM 1136 C C . LYS A 1 158 ? 8.721 13.227 5.460 1.00 98.19 158 LYS A C 1
ATOM 1138 O O . LYS A 1 158 ? 7.532 12.914 5.507 1.00 98.19 158 LYS A O 1
ATOM 1143 N N . ASN A 1 159 ? 9.678 12.490 6.022 1.00 98.44 159 ASN A N 1
ATOM 1144 C CA . ASN A 1 159 ? 9.395 11.295 6.816 1.00 98.44 159 ASN A CA 1
ATOM 1145 C C . ASN A 1 159 ? 8.641 11.665 8.099 1.00 98.44 159 ASN A C 1
ATOM 1147 O O . ASN A 1 159 ? 7.590 11.086 8.347 1.00 98.44 159 ASN A O 1
ATOM 1151 N N . LEU A 1 160 ? 9.093 12.692 8.827 1.00 98.56 160 LEU A N 1
ATOM 1152 C CA . LEU A 1 160 ? 8.417 13.217 10.021 1.00 98.56 160 LEU A CA 1
ATOM 1153 C C . LEU A 1 160 ? 7.027 13.782 9.707 1.00 98.56 160 LEU A C 1
ATOM 1155 O O . LEU A 1 160 ? 6.090 13.618 10.483 1.00 98.56 160 LEU A O 1
ATOM 1159 N N . PHE A 1 161 ? 6.838 14.406 8.541 1.00 98.06 161 PHE A N 1
ATOM 1160 C CA . PHE A 1 161 ? 5.504 14.797 8.086 1.00 98.06 161 PHE A CA 1
ATOM 1161 C C . PHE A 1 161 ? 4.581 13.572 7.988 1.00 98.06 161 PHE A C 1
ATOM 1163 O O . PHE A 1 161 ? 3.467 13.594 8.513 1.00 98.06 161 PHE A O 1
ATOM 1170 N N . GLY A 1 162 ? 5.056 12.497 7.353 1.00 92.44 162 GLY A N 1
ATOM 1171 C CA . GLY A 1 162 ? 4.307 11.251 7.213 1.00 92.44 162 GLY A CA 1
ATOM 1172 C C . GLY A 1 162 ? 4.063 10.530 8.540 1.00 92.44 162 GLY A C 1
ATOM 1173 O O . GLY A 1 162 ? 2.966 10.027 8.751 1.00 92.44 162 GLY A O 1
ATOM 1174 N N . SER A 1 163 ? 5.044 10.485 9.441 1.00 96.94 163 SER A N 1
ATOM 1175 C CA . SER A 1 163 ? 4.956 9.705 10.681 1.00 96.94 163 SER A CA 1
ATOM 1176 C C . SER A 1 163 ? 4.352 10.472 11.860 1.00 96.94 163 SER A C 1
ATOM 1178 O O . SER A 1 163 ? 3.761 9.850 12.734 1.00 96.94 163 SER A O 1
ATOM 1180 N N . GLU A 1 164 ? 4.431 11.806 11.885 1.00 98.06 164 GLU A N 1
ATOM 1181 C CA . GLU A 1 164 ? 3.885 12.622 12.975 1.00 98.06 164 GLU A CA 1
ATOM 1182 C C . GLU A 1 164 ? 2.669 13.446 12.566 1.00 98.06 164 GLU A C 1
ATOM 1184 O O . GLU A 1 164 ? 1.656 13.429 13.262 1.00 98.06 164 GLU A O 1
ATOM 1189 N N . LYS A 1 165 ? 2.748 14.215 11.471 1.00 97.69 165 LYS A N 1
ATOM 1190 C CA . LYS A 1 165 ? 1.671 15.156 11.113 1.00 97.69 165 LYS A CA 1
ATOM 1191 C C . LYS A 1 165 ? 0.448 14.420 10.582 1.00 97.69 165 LYS A C 1
ATOM 1193 O O . LYS A 1 165 ? -0.662 14.697 11.031 1.00 97.69 165 LYS A O 1
ATOM 1198 N N . VAL A 1 166 ? 0.648 13.452 9.685 1.00 98.00 166 VAL A N 1
ATOM 1199 C CA . VAL A 1 166 ? -0.442 12.578 9.220 1.00 98.00 166 VAL A CA 1
ATOM 1200 C C . VAL A 1 166 ? -1.009 11.782 10.391 1.00 98.00 166 VAL A C 1
ATOM 1202 O O . VAL A 1 166 ? -2.223 11.761 10.564 1.00 98.00 166 VAL A O 1
ATOM 1205 N N . TYR A 1 167 ? -0.148 11.208 11.238 1.00 98.06 167 TYR A N 1
ATOM 1206 C CA . TYR A 1 167 ? -0.564 10.510 12.455 1.00 98.06 167 TYR A CA 1
ATOM 1207 C C . TYR A 1 167 ? -1.468 11.381 13.341 1.00 98.06 167 TYR A C 1
ATOM 1209 O O . TYR A 1 167 ? -2.606 11.000 13.603 1.00 98.06 167 TYR A O 1
ATOM 1217 N N . LYS A 1 168 ? -1.025 12.587 13.724 1.00 98.50 168 LYS A N 1
ATOM 1218 C CA . LYS A 1 168 ? -1.808 13.528 14.548 1.00 98.50 168 LYS A CA 1
ATOM 1219 C C . LYS A 1 168 ? -3.163 13.869 13.920 1.00 98.50 168 LYS A C 1
ATOM 1221 O O . LYS A 1 168 ? -4.137 14.045 14.643 1.00 98.50 168 LYS A O 1
ATOM 1226 N N . PHE A 1 169 ? -3.231 13.943 12.590 1.00 98.50 169 PHE A N 1
ATOM 1227 C CA . PHE A 1 169 ? -4.468 14.226 11.866 1.00 98.50 169 PHE A CA 1
ATOM 1228 C C . PHE A 1 169 ? -5.446 13.041 11.847 1.00 98.50 169 PHE A C 1
ATOM 1230 O O . PHE A 1 169 ? -6.649 13.239 12.024 1.00 98.50 169 PHE A O 1
ATOM 1237 N N . ILE A 1 170 ? -4.958 11.816 11.627 1.00 98.31 170 ILE A N 1
ATOM 1238 C CA . ILE A 1 170 ? -5.821 10.629 11.502 1.00 98.31 170 ILE A CA 1
ATOM 1239 C C . ILE A 1 170 ? -6.145 9.976 12.844 1.00 98.31 170 ILE A C 1
ATOM 1241 O O . ILE A 1 170 ? -7.180 9.325 12.977 1.00 98.31 170 ILE A O 1
ATOM 1245 N N . ARG A 1 171 ? -5.285 10.148 13.852 1.00 97.94 171 ARG A N 1
ATOM 1246 C CA . ARG A 1 171 ? -5.423 9.513 15.162 1.00 97.94 171 ARG A CA 1
ATOM 1247 C C . ARG A 1 171 ? -6.793 9.738 15.823 1.00 97.94 171 ARG A C 1
ATOM 1249 O O . ARG A 1 171 ? -7.366 8.733 16.243 1.00 97.94 171 ARG A O 1
ATOM 1256 N N . PRO A 1 172 ? -7.362 10.961 15.886 1.00 98.06 172 PRO A N 1
ATOM 1257 C CA . PRO A 1 172 ? -8.661 11.192 16.529 1.00 98.06 172 PRO A CA 1
ATOM 1258 C C . PRO A 1 172 ? -9.875 10.793 15.672 1.00 98.06 172 PRO A C 1
ATOM 1260 O O . PRO A 1 172 ? -11.008 10.885 16.140 1.00 98.06 172 PRO A O 1
ATOM 1263 N N . GLN A 1 173 ? -9.682 10.394 14.411 1.00 98.12 173 GLN A N 1
ATOM 1264 C CA . GLN A 1 173 ? -10.797 10.093 13.512 1.00 98.12 173 GLN A CA 1
ATOM 1265 C C . GLN A 1 173 ? -11.439 8.750 13.860 1.00 98.12 173 GLN A C 1
ATOM 1267 O O . GLN A 1 173 ? -10.741 7.770 14.129 1.00 98.12 173 GLN A O 1
ATOM 1272 N N . LYS A 1 174 ? -12.772 8.693 13.808 1.00 98.12 174 LYS A N 1
ATOM 1273 C CA . LYS A 1 174 ? -13.523 7.444 13.952 1.00 98.12 174 LYS A CA 1
ATOM 1274 C C . LYS A 1 174 ? -13.566 6.725 12.609 1.00 98.12 174 LYS A C 1
ATOM 1276 O O . LYS A 1 174 ? -13.993 7.305 11.615 1.00 98.12 174 LYS A O 1
ATOM 1281 N N . THR A 1 175 ? -13.129 5.474 12.591 1.00 98.25 175 THR A N 1
ATOM 1282 C CA . THR A 1 175 ? -13.062 4.617 11.395 1.00 98.25 175 THR A CA 1
ATOM 1283 C C . THR A 1 175 ? -13.651 3.227 11.634 1.00 98.25 175 THR A C 1
ATOM 1285 O O . THR A 1 175 ? -13.588 2.373 10.746 1.00 98.25 175 THR A O 1
ATOM 1288 N N . VAL A 1 176 ? -14.247 3.005 12.811 1.00 98.38 176 VAL A N 1
ATOM 1289 C CA . VAL A 1 176 ? -14.879 1.751 13.228 1.00 98.38 176 VAL A CA 1
ATOM 1290 C C . VAL A 1 176 ? -16.336 1.992 13.616 1.00 98.38 176 VAL A C 1
ATOM 1292 O O . VAL A 1 176 ? -16.637 2.890 14.403 1.00 98.38 176 VAL A O 1
ATOM 1295 N N . GLY A 1 177 ? -17.242 1.172 13.078 1.00 97.19 177 GLY A N 1
ATOM 1296 C CA . GLY A 1 177 ? -18.659 1.190 13.435 1.00 97.19 177 GLY A CA 1
ATOM 1297 C C . GLY A 1 177 ? -19.345 2.522 13.124 1.00 97.19 177 GLY A C 1
ATOM 1298 O O . GLY A 1 177 ? -19.105 3.133 12.084 1.00 97.19 177 GLY A O 1
ATOM 1299 N N . VAL A 1 178 ? -20.235 2.964 14.015 1.00 97.56 178 VAL A N 1
ATOM 1300 C CA . VAL A 1 178 ? -20.992 4.213 13.844 1.00 97.56 178 VAL A CA 1
ATOM 1301 C C . VAL A 1 178 ? -20.082 5.421 14.062 1.00 97.56 178 VAL A C 1
ATOM 1303 O O . VAL A 1 178 ? -19.684 5.722 15.189 1.00 97.56 178 VAL A O 1
ATOM 1306 N N . ILE A 1 179 ? -19.811 6.162 12.991 1.00 97.38 179 ILE A N 1
ATOM 1307 C CA . ILE A 1 179 ? -18.934 7.339 13.021 1.00 97.38 179 ILE A CA 1
ATOM 1308 C C . ILE A 1 179 ? -19.708 8.641 13.226 1.00 97.38 179 ILE A C 1
ATOM 1310 O O . ILE A 1 179 ? -19.167 9.598 13.785 1.00 97.38 179 ILE A O 1
ATOM 1314 N N . ARG A 1 180 ? -20.988 8.668 12.838 1.00 97.50 180 ARG A N 1
ATOM 1315 C CA . ARG A 1 180 ? -21.851 9.844 12.971 1.00 97.50 180 ARG A CA 1
ATOM 1316 C C . ARG A 1 180 ? -23.322 9.448 13.073 1.00 97.50 180 ARG A C 1
ATOM 1318 O O . ARG A 1 180 ? -23.777 8.531 12.395 1.00 97.50 180 ARG A O 1
ATOM 1325 N N . ARG A 1 181 ? -24.079 10.175 13.896 1.00 97.50 181 ARG A N 1
ATOM 1326 C CA . ARG A 1 181 ? -25.546 10.117 13.957 1.00 97.50 181 ARG A CA 1
ATOM 1327 C C . ARG A 1 181 ? -26.097 11.509 13.668 1.00 97.50 181 ARG A C 1
ATOM 1329 O O . ARG A 1 181 ? -25.615 12.486 14.231 1.00 97.50 181 ARG A O 1
ATOM 1336 N N . LEU A 1 182 ? -27.056 11.585 12.758 1.00 96.50 182 LEU A N 1
ATOM 1337 C CA . LEU A 1 182 ? -27.709 12.805 12.295 1.00 96.50 182 LEU A CA 1
ATOM 1338 C C . LEU A 1 182 ? -29.197 12.667 12.602 1.00 96.50 182 LEU A C 1
ATOM 1340 O O . LEU A 1 182 ? -29.961 12.144 11.789 1.00 96.50 182 LEU A O 1
ATOM 1344 N N . GLU A 1 183 ? -29.572 13.032 13.826 1.00 96.31 183 GLU A N 1
ATOM 1345 C CA . GLU A 1 183 ? -30.913 12.786 14.372 1.00 96.31 183 GLU A CA 1
ATOM 1346 C C . GLU A 1 183 ? -32.002 13.533 13.598 1.00 96.31 183 GLU A C 1
ATOM 1348 O O . GLU A 1 183 ? -33.041 12.957 13.283 1.00 96.31 183 GLU A O 1
ATOM 1353 N N . ASP A 1 184 ? -31.714 14.773 13.202 1.00 96.88 184 ASP A N 1
ATOM 1354 C CA . ASP A 1 184 ? -32.558 15.636 12.372 1.00 96.88 184 ASP A CA 1
ATOM 1355 C C . ASP A 1 184 ? -32.934 14.981 11.035 1.00 96.88 184 ASP A C 1
ATOM 1357 O O . ASP A 1 184 ? -34.072 15.072 10.575 1.00 96.88 184 ASP A O 1
ATOM 1361 N N . ARG A 1 185 ? -31.977 14.270 10.434 1.00 97.00 185 ARG A N 1
ATOM 1362 C CA . ARG A 1 185 ? -32.140 13.577 9.151 1.00 97.00 185 ARG A CA 1
ATOM 1363 C C . ARG A 1 185 ? -32.497 12.103 9.299 1.00 97.00 185 ARG A C 1
ATOM 1365 O O . ARG A 1 185 ? -32.748 11.451 8.290 1.00 97.00 185 ARG A O 1
ATOM 1372 N N . LYS A 1 186 ? -32.514 11.569 10.524 1.00 96.75 186 LYS A N 1
ATOM 1373 C CA . LYS A 1 186 ? -32.630 10.128 10.809 1.00 96.75 186 LYS A CA 1
ATOM 1374 C C . LYS A 1 186 ? -31.590 9.295 10.038 1.00 96.75 186 LYS A C 1
ATOM 1376 O O . LYS A 1 186 ? -31.888 8.200 9.570 1.00 96.75 186 LYS A O 1
ATOM 1381 N N . VAL A 1 187 ? -30.366 9.816 9.906 1.00 98.19 187 VAL A N 1
ATOM 1382 C CA . VAL A 1 187 ? -29.253 9.163 9.190 1.00 98.19 187 VAL A CA 1
ATOM 1383 C C . VAL A 1 187 ? -28.185 8.696 10.179 1.00 98.19 187 VAL A C 1
ATOM 1385 O O . VAL A 1 187 ? -27.805 9.421 11.099 1.00 98.19 187 VAL A O 1
ATOM 1388 N N . VAL A 1 188 ? -27.668 7.484 9.971 1.00 97.94 188 VAL A N 1
ATOM 1389 C CA . VAL A 1 188 ? -26.508 6.937 10.686 1.00 97.94 188 VAL A CA 1
ATOM 1390 C C . VAL A 1 188 ? -25.418 6.637 9.665 1.00 97.94 188 VAL A C 1
ATOM 1392 O O . VAL A 1 188 ? -25.664 5.931 8.692 1.00 97.94 188 VAL A O 1
ATOM 1395 N N . GLU A 1 189 ? -24.219 7.166 9.889 1.00 98.12 189 GLU A N 1
ATOM 1396 C CA . GLU A 1 189 ? -23.044 6.880 9.066 1.00 98.12 189 GLU A CA 1
ATOM 1397 C C . GLU A 1 189 ? -22.214 5.793 9.759 1.00 98.12 189 GLU A C 1
ATOM 1399 O O . GLU A 1 189 ? -21.831 5.938 10.927 1.00 98.12 189 GLU A O 1
ATOM 1404 N N . ILE A 1 190 ? -21.953 4.700 9.041 1.00 97.88 190 ILE A N 1
ATOM 1405 C CA . ILE A 1 190 ? -21.181 3.547 9.515 1.00 97.88 190 ILE A CA 1
ATOM 1406 C C . ILE A 1 190 ? -19.941 3.421 8.633 1.00 97.88 190 ILE A C 1
ATOM 1408 O O . ILE A 1 190 ? -20.051 3.430 7.408 1.00 97.88 190 ILE A O 1
ATOM 1412 N N . ALA A 1 191 ? -18.764 3.332 9.249 1.00 97.56 191 ALA A N 1
ATOM 1413 C CA . ALA A 1 191 ? -17.517 3.122 8.531 1.00 97.56 191 ALA A CA 1
ATOM 1414 C C . ALA A 1 191 ? -17.328 1.640 8.195 1.00 97.56 191 ALA A C 1
ATOM 1416 O O . ALA A 1 191 ? -17.274 0.798 9.095 1.00 97.56 191 ALA A O 1
ATOM 1417 N N . GLU A 1 192 ? -17.140 1.361 6.909 1.00 96.88 192 GLU A N 1
ATOM 1418 C CA . GLU A 1 192 ? -16.851 0.036 6.365 1.00 96.88 192 GLU A CA 1
ATOM 1419 C C . GLU A 1 192 ? -15.505 0.082 5.619 1.00 96.88 192 GLU A C 1
ATOM 1421 O O . GLU A 1 192 ? -15.301 0.994 4.807 1.00 96.88 192 GLU A O 1
ATOM 1426 N N . PRO A 1 193 ? -14.558 -0.836 5.887 1.00 97.31 193 PRO A N 1
ATOM 1427 C CA . PRO A 1 193 ? -13.315 -0.901 5.128 1.00 97.31 193 PRO A CA 1
ATOM 1428 C C . PRO A 1 193 ? -13.583 -1.239 3.657 1.00 97.31 193 PRO A C 1
ATOM 1430 O O . PRO A 1 193 ? -14.390 -2.104 3.334 1.00 97.31 193 PRO A O 1
ATOM 1433 N N . PHE A 1 194 ? -12.845 -0.605 2.745 1.00 95.06 194 PHE A N 1
ATOM 1434 C CA . PHE A 1 194 ? -12.970 -0.883 1.309 1.00 95.06 194 PHE A CA 1
ATOM 1435 C C . PHE A 1 194 ? -12.459 -2.284 0.927 1.00 95.06 194 PHE A C 1
ATOM 1437 O O . PHE A 1 194 ? -12.962 -2.908 -0.007 1.00 95.06 194 PHE A O 1
ATOM 1444 N N . GLY A 1 195 ? -11.435 -2.776 1.631 1.00 95.25 195 GLY A N 1
ATOM 1445 C CA . GLY A 1 195 ? -10.761 -4.039 1.341 1.00 95.25 195 GLY A CA 1
ATOM 1446 C C . GLY A 1 195 ? -9.259 -3.847 1.147 1.00 95.25 195 GLY A C 1
ATOM 1447 O O . GLY A 1 195 ? -8.614 -3.142 1.917 1.00 95.25 195 GLY A O 1
ATOM 1448 N N . VAL A 1 196 ? -8.683 -4.500 0.136 1.00 98.31 196 VAL A N 1
ATOM 1449 C CA . VAL A 1 196 ? -7.233 -4.455 -0.116 1.00 98.31 196 VAL A CA 1
ATOM 1450 C C . VAL A 1 196 ? -6.852 -3.182 -0.875 1.00 98.31 196 VAL A C 1
ATOM 1452 O O . VAL A 1 196 ? -7.398 -2.909 -1.943 1.00 98.31 196 VAL A O 1
ATOM 1455 N N . VAL A 1 197 ? -5.866 -2.441 -0.366 1.00 98.62 197 VAL A N 1
ATOM 1456 C CA . VAL A 1 197 ? -5.301 -1.250 -1.016 1.00 98.62 197 VAL A CA 1
ATOM 1457 C C . VAL A 1 197 ? -4.046 -1.624 -1.802 1.00 98.62 197 VAL A C 1
ATOM 1459 O O . VAL A 1 197 ? -3.069 -2.106 -1.233 1.00 98.62 197 VAL A O 1
ATOM 1462 N N . ALA A 1 198 ? -4.038 -1.343 -3.105 1.00 98.19 198 ALA A N 1
ATOM 1463 C CA . ALA A 1 198 ? -2.830 -1.390 -3.927 1.00 98.19 198 ALA A CA 1
ATOM 1464 C C . ALA A 1 198 ? -2.125 -0.023 -3.900 1.00 98.19 198 ALA A C 1
ATOM 1466 O O . ALA A 1 198 ? -2.693 0.995 -4.300 1.00 98.19 198 ALA A O 1
ATOM 1467 N N . ALA A 1 199 ? -0.883 0.019 -3.423 1.00 98.06 199 ALA A N 1
ATOM 1468 C CA . ALA A 1 199 ? -0.156 1.254 -3.163 1.00 98.06 199 ALA A CA 1
ATOM 1469 C C . ALA A 1 199 ? 1.102 1.379 -4.026 1.00 98.06 199 ALA A C 1
ATOM 1471 O O . ALA A 1 199 ? 2.159 0.862 -3.685 1.00 98.06 199 ALA A O 1
ATOM 1472 N N . ILE A 1 200 ? 1.009 2.147 -5.111 1.00 98.12 200 ILE A N 1
ATOM 1473 C CA . ILE A 1 200 ? 2.173 2.520 -5.930 1.00 98.12 200 ILE A CA 1
ATOM 1474 C C . ILE A 1 200 ? 2.997 3.583 -5.194 1.00 98.12 200 ILE A C 1
ATOM 1476 O O . ILE A 1 200 ? 2.438 4.588 -4.738 1.00 98.12 200 ILE A O 1
ATOM 1480 N N . VAL A 1 201 ? 4.308 3.381 -5.075 1.00 98.38 201 VAL A N 1
ATOM 1481 C CA . VAL A 1 201 ? 5.211 4.277 -4.339 1.00 98.38 201 VAL A CA 1
ATOM 1482 C C . VAL A 1 201 ? 6.321 4.796 -5.267 1.00 98.38 201 VAL A C 1
ATOM 1484 O O . VAL A 1 201 ? 7.068 3.990 -5.815 1.00 98.38 201 VAL A O 1
ATOM 1487 N N . PRO A 1 202 ? 6.451 6.124 -5.462 1.00 98.06 202 PRO A N 1
ATOM 1488 C CA . PRO A 1 202 ? 7.397 6.711 -6.414 1.00 98.06 202 PRO A CA 1
ATOM 1489 C C . PRO A 1 202 ? 8.826 6.807 -5.855 1.00 98.06 202 PRO A C 1
ATOM 1491 O O . PRO A 1 202 ? 9.030 6.821 -4.644 1.00 98.06 202 PRO A O 1
ATOM 1494 N N . SER A 1 203 ? 9.815 6.996 -6.734 1.00 97.19 203 SER A N 1
ATOM 1495 C CA . SER A 1 203 ? 11.231 7.192 -6.371 1.00 97.19 203 SER A CA 1
ATOM 1496 C C . SER A 1 203 ? 11.559 8.566 -5.770 1.00 97.19 203 SER A C 1
ATOM 1498 O O . SER A 1 203 ? 12.564 8.718 -5.081 1.00 97.19 203 SER A O 1
ATOM 1500 N N . THR A 1 204 ? 10.727 9.588 -5.989 1.00 95.00 204 THR A N 1
ATOM 1501 C CA . THR A 1 204 ? 10.978 10.952 -5.480 1.00 95.00 204 THR A CA 1
ATOM 1502 C C . THR A 1 204 ? 10.738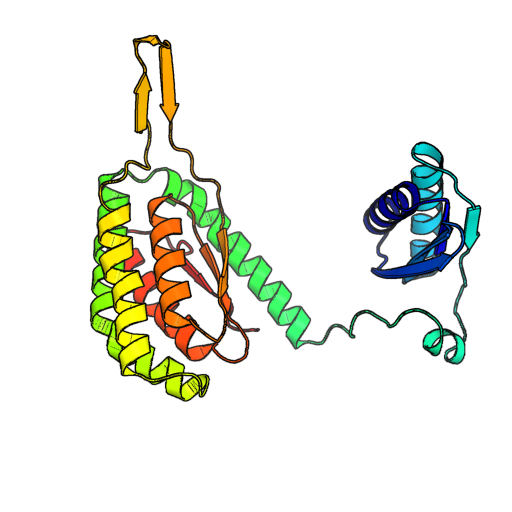 11.068 -3.972 1.00 95.00 204 THR A C 1
ATOM 1504 O O . THR A 1 204 ? 11.537 11.670 -3.246 1.00 95.00 204 THR A O 1
ATOM 1507 N N . ASN A 1 205 ? 9.662 10.444 -3.487 1.00 97.56 205 ASN A N 1
ATOM 1508 C CA . ASN A 1 205 ? 9.247 10.432 -2.082 1.00 97.56 205 ASN A CA 1
ATOM 1509 C C . ASN A 1 205 ? 9.001 8.992 -1.591 1.00 97.56 205 ASN A C 1
ATOM 1511 O O . ASN A 1 205 ? 7.883 8.687 -1.174 1.00 97.56 205 ASN A O 1
ATOM 1515 N N . PRO A 1 206 ? 9.999 8.096 -1.657 1.00 98.19 206 PRO A N 1
ATOM 1516 C CA . PRO A 1 206 ? 9.765 6.664 -1.508 1.00 98.19 206 PRO A CA 1
ATOM 1517 C C . PRO A 1 206 ? 9.347 6.293 -0.083 1.00 98.19 206 PRO A C 1
ATOM 1519 O O . PRO A 1 206 ? 8.305 5.679 0.137 1.00 98.19 206 PRO A O 1
ATOM 1522 N N . THR A 1 207 ? 10.106 6.755 0.907 1.00 98.69 207 THR A N 1
ATOM 1523 C CA . THR A 1 207 ? 9.899 6.424 2.319 1.00 98.69 207 THR A CA 1
ATOM 1524 C C . THR A 1 207 ? 8.671 7.122 2.894 1.00 98.69 207 THR A C 1
ATOM 1526 O O . THR A 1 207 ? 7.799 6.470 3.458 1.00 98.69 207 THR A O 1
ATOM 1529 N N . SER A 1 208 ? 8.532 8.435 2.691 1.00 98.44 208 SER A N 1
ATOM 1530 C CA . SER A 1 208 ? 7.397 9.197 3.226 1.00 98.44 208 SER A CA 1
ATOM 1531 C C . SER A 1 208 ? 6.060 8.792 2.599 1.00 98.44 208 SER A C 1
ATOM 1533 O O . SER A 1 208 ? 5.045 8.763 3.297 1.00 98.44 208 SER A O 1
ATOM 1535 N N . THR A 1 209 ? 6.051 8.424 1.309 1.00 98.62 209 THR A N 1
ATOM 1536 C CA . THR A 1 209 ? 4.849 7.900 0.641 1.00 98.62 209 THR A CA 1
ATOM 1537 C C . THR A 1 209 ? 4.448 6.538 1.192 1.00 98.62 209 THR A C 1
ATOM 1539 O O . THR A 1 209 ? 3.267 6.321 1.459 1.00 98.62 209 THR A O 1
ATOM 1542 N N . ALA A 1 210 ? 5.412 5.639 1.407 1.00 98.75 210 ALA A N 1
ATOM 1543 C CA . ALA A 1 210 ? 5.146 4.353 2.041 1.00 98.75 210 ALA A CA 1
ATOM 1544 C C . ALA A 1 210 ? 4.578 4.537 3.460 1.00 98.75 210 ALA A C 1
ATOM 1546 O O . ALA A 1 210 ? 3.520 3.984 3.754 1.00 98.75 210 ALA A O 1
ATOM 1547 N N . ILE A 1 211 ? 5.201 5.389 4.290 1.00 98.88 211 ILE A N 1
ATOM 1548 C CA . ILE A 1 211 ? 4.738 5.676 5.659 1.00 98.88 211 ILE A CA 1
ATOM 1549 C C . ILE A 1 211 ? 3.284 6.147 5.659 1.00 98.88 211 ILE A C 1
ATOM 1551 O O . ILE A 1 211 ? 2.443 5.539 6.324 1.00 98.88 211 ILE A O 1
ATOM 1555 N N . TYR A 1 212 ? 2.961 7.207 4.905 1.00 98.19 212 TYR A N 1
ATOM 1556 C CA . TYR A 1 212 ? 1.609 7.762 4.973 1.00 98.19 212 TYR A CA 1
ATOM 1557 C C . TYR A 1 212 ? 0.573 6.759 4.454 1.00 98.19 212 TYR A C 1
ATOM 1559 O O . TYR A 1 212 ? -0.479 6.622 5.075 1.00 98.19 212 TYR A O 1
ATOM 1567 N N . LYS A 1 213 ? 0.855 6.049 3.344 1.00 98.81 213 LYS A N 1
ATOM 1568 C CA . LYS A 1 213 ? -0.099 5.097 2.753 1.00 98.81 213 LYS A CA 1
ATOM 1569 C C . LYS A 1 213 ? -0.373 3.928 3.689 1.00 98.81 213 LYS A C 1
ATOM 1571 O O . LYS A 1 213 ? -1.531 3.534 3.805 1.00 98.81 213 LYS A O 1
ATOM 1576 N N . ILE A 1 214 ? 0.649 3.408 4.373 1.00 98.88 214 ILE A N 1
ATOM 1577 C CA . ILE A 1 214 ? 0.472 2.352 5.375 1.00 98.88 214 ILE A CA 1
ATOM 1578 C C . ILE A 1 214 ? -0.409 2.866 6.520 1.00 98.88 214 ILE A C 1
ATOM 1580 O O . ILE A 1 214 ? -1.425 2.242 6.820 1.00 98.88 214 ILE A O 1
ATOM 1584 N N . LEU A 1 215 ? -0.085 4.024 7.109 1.00 98.81 215 LEU A N 1
ATOM 1585 C CA . LEU A 1 215 ? -0.847 4.571 8.238 1.00 98.81 215 LEU A CA 1
ATOM 1586 C C . LEU A 1 215 ? -2.329 4.773 7.895 1.00 98.81 215 LEU A C 1
ATOM 1588 O O . LEU A 1 215 ? -3.195 4.280 8.613 1.00 98.81 215 LEU A O 1
ATOM 1592 N N . ILE A 1 216 ? -2.643 5.457 6.790 1.00 98.75 216 ILE A N 1
ATOM 1593 C CA . ILE A 1 216 ? -4.048 5.737 6.455 1.00 98.75 216 ILE A CA 1
ATOM 1594 C C . ILE A 1 216 ? -4.823 4.472 6.069 1.00 98.75 216 ILE A C 1
ATOM 1596 O O . ILE A 1 216 ? -6.003 4.371 6.393 1.00 98.75 216 ILE A O 1
ATOM 1600 N N . SER A 1 217 ? -4.172 3.494 5.425 1.00 98.75 217 SER A N 1
ATOM 1601 C CA . SER A 1 217 ? -4.834 2.242 5.029 1.00 98.75 217 SER A CA 1
ATOM 1602 C C . SER A 1 217 ? -5.215 1.429 6.261 1.00 98.75 217 SER A C 1
ATOM 1604 O O . SER A 1 217 ? -6.370 1.038 6.416 1.00 98.75 217 SER A O 1
ATOM 1606 N N . LEU A 1 218 ? -4.275 1.260 7.193 1.00 98.56 218 LEU A N 1
ATOM 1607 C CA . LEU A 1 218 ? -4.513 0.502 8.418 1.00 98.56 218 LEU A CA 1
ATOM 1608 C C . LEU A 1 218 ? -5.498 1.222 9.343 1.00 98.56 218 LEU A C 1
ATOM 1610 O O . LEU A 1 218 ? -6.359 0.570 9.928 1.00 98.56 218 LEU A O 1
ATOM 1614 N N . LYS A 1 219 ? -5.460 2.562 9.412 1.00 98.69 219 LYS A N 1
ATOM 1615 C CA . LYS A 1 219 ? -6.444 3.344 10.176 1.00 98.69 219 LYS A CA 1
ATOM 1616 C C . LYS A 1 219 ? -7.861 3.109 9.650 1.00 98.69 219 LYS A C 1
ATOM 1618 O O . LYS A 1 219 ? -8.806 3.079 10.433 1.00 98.69 219 LYS A O 1
ATOM 1623 N N . ALA A 1 220 ? -8.007 2.904 8.344 1.00 98.50 220 ALA A N 1
ATOM 1624 C CA . ALA A 1 220 ? -9.263 2.562 7.686 1.00 98.50 220 ALA A CA 1
ATOM 1625 C C . ALA A 1 220 ? -9.560 1.048 7.653 1.00 98.50 220 ALA A C 1
ATOM 1627 O O . ALA A 1 220 ? -10.429 0.625 6.894 1.00 98.50 220 ALA A O 1
ATOM 1628 N N . ARG A 1 221 ? -8.850 0.222 8.440 1.00 98.56 221 ARG A N 1
ATOM 1629 C CA . ARG A 1 221 ? -8.995 -1.249 8.478 1.00 98.56 221 ARG A CA 1
ATOM 1630 C C . ARG A 1 221 ? -8.798 -1.930 7.116 1.00 98.56 221 ARG A C 1
ATOM 1632 O O . ARG A 1 221 ? -9.364 -2.984 6.843 1.00 98.56 221 ARG A O 1
ATOM 1639 N N . CYS A 1 222 ? -7.973 -1.338 6.256 1.00 98.75 222 CYS A N 1
ATOM 1640 C CA . CYS A 1 222 ? -7.676 -1.850 4.924 1.00 98.75 222 CYS A CA 1
ATOM 1641 C C . CYS A 1 222 ? -6.245 -2.414 4.874 1.00 98.75 222 CYS A C 1
ATOM 1643 O O . CYS A 1 222 ? -5.290 -1.647 5.036 1.00 98.75 222 CYS A O 1
ATOM 1645 N N . PRO A 1 223 ? -6.052 -3.724 4.630 1.00 98.75 223 PRO A N 1
ATOM 1646 C CA . PRO A 1 223 ? -4.722 -4.266 4.385 1.00 98.75 223 PRO A CA 1
ATOM 1647 C C . PRO A 1 223 ? -4.145 -3.711 3.077 1.00 98.75 223 PRO A C 1
ATOM 1649 O O . PRO A 1 223 ? -4.870 -3.454 2.114 1.00 98.75 223 PRO A O 1
ATOM 1652 N N . ILE A 1 224 ? -2.828 -3.539 3.031 1.00 98.81 224 ILE A N 1
ATOM 1653 C CA . ILE A 1 224 ? -2.127 -2.839 1.947 1.00 98.81 224 ILE A CA 1
ATOM 1654 C C . ILE A 1 224 ? -1.098 -3.746 1.259 1.00 98.81 224 ILE A C 1
ATOM 1656 O O . ILE A 1 224 ? -0.415 -4.539 1.911 1.00 98.81 224 ILE A O 1
ATOM 1660 N N . VAL A 1 225 ? -0.975 -3.611 -0.066 1.00 98.75 225 VAL A N 1
ATOM 1661 C CA . VAL A 1 225 ? 0.094 -4.191 -0.892 1.00 98.75 225 VAL A CA 1
ATOM 1662 C C . VAL A 1 225 ? 0.840 -3.065 -1.601 1.00 98.75 225 VAL A C 1
ATOM 1664 O O . VAL A 1 225 ? 0.267 -2.340 -2.412 1.00 98.75 225 VAL A O 1
ATOM 1667 N N . ILE A 1 226 ? 2.122 -2.911 -1.288 1.00 98.69 226 ILE A N 1
ATOM 1668 C CA . ILE A 1 226 ? 2.976 -1.841 -1.801 1.00 98.69 226 ILE A CA 1
ATOM 1669 C C . ILE A 1 226 ? 3.707 -2.300 -3.064 1.00 98.69 226 ILE A C 1
ATOM 1671 O O . ILE A 1 226 ? 4.354 -3.343 -3.066 1.00 98.69 226 ILE A O 1
ATOM 1675 N N . SER A 1 227 ? 3.649 -1.482 -4.112 1.00 98.12 227 SER A N 1
ATOM 1676 C CA . SER A 1 227 ? 4.425 -1.628 -5.344 1.00 98.12 227 SER A CA 1
ATOM 1677 C C . SER A 1 227 ? 5.489 -0.523 -5.389 1.00 98.12 227 SER A C 1
ATOM 1679 O O . SER A 1 227 ? 5.150 0.628 -5.697 1.00 98.12 227 SER A O 1
ATOM 1681 N N . PRO A 1 228 ? 6.755 -0.821 -5.046 1.00 98.12 228 PRO A N 1
ATOM 1682 C CA . PRO A 1 228 ? 7.834 0.155 -5.107 1.00 98.12 228 PRO A CA 1
ATOM 1683 C C . PRO A 1 228 ? 8.218 0.510 -6.546 1.00 98.12 228 PRO A C 1
ATOM 1685 O O . PRO A 1 228 ? 8.110 -0.306 -7.457 1.00 98.12 228 PRO A O 1
ATOM 1688 N N . HIS A 1 229 ? 8.717 1.729 -6.747 1.00 97.56 229 HIS A N 1
ATOM 1689 C CA . HIS A 1 229 ? 9.428 2.083 -7.972 1.00 97.56 229 HIS A CA 1
ATOM 1690 C C . HIS A 1 229 ? 10.776 1.325 -8.034 1.00 97.56 229 HIS A C 1
ATOM 1692 O O . HIS A 1 229 ? 11.468 1.290 -7.013 1.00 97.56 229 HIS A O 1
ATOM 1698 N N . PRO A 1 230 ? 11.219 0.808 -9.201 1.00 95.44 230 PRO A N 1
ATOM 1699 C CA . PRO A 1 230 ? 12.445 -0.001 -9.314 1.00 95.44 230 PRO A CA 1
ATOM 1700 C C . PRO A 1 230 ? 13.730 0.686 -8.825 1.00 95.44 230 PRO A C 1
ATOM 1702 O O . PRO A 1 230 ? 14.650 0.041 -8.340 1.00 95.44 230 PRO A O 1
ATOM 1705 N N . ALA A 1 231 ? 13.786 2.015 -8.911 1.00 96.62 231 ALA A N 1
ATOM 1706 C CA . ALA A 1 231 ? 14.902 2.821 -8.400 1.00 96.62 231 ALA A CA 1
ATOM 1707 C C . ALA A 1 231 ? 14.883 3.076 -6.873 1.00 96.62 231 ALA A C 1
ATOM 1709 O O . ALA A 1 231 ? 15.688 3.865 -6.396 1.00 96.62 231 ALA A O 1
ATOM 1710 N N . ALA A 1 232 ? 13.931 2.517 -6.117 1.00 97.62 232 ALA A N 1
ATOM 1711 C CA . ALA A 1 232 ? 13.738 2.818 -4.691 1.00 97.62 232 ALA A CA 1
ATOM 1712 C C . ALA A 1 232 ? 13.294 1.598 -3.852 1.00 97.62 232 ALA A C 1
ATOM 1714 O O . ALA A 1 232 ? 12.646 1.742 -2.813 1.00 97.62 232 ALA A O 1
ATOM 1715 N N . VAL A 1 233 ? 13.571 0.382 -4.324 1.00 97.50 233 VAL A N 1
ATOM 1716 C CA . VAL A 1 233 ? 13.039 -0.861 -3.745 1.00 97.50 233 VAL A CA 1
ATOM 1717 C C . VAL A 1 233 ? 13.514 -1.079 -2.313 1.00 97.50 233 VAL A C 1
ATOM 1719 O O . VAL A 1 233 ? 12.699 -1.403 -1.448 1.00 97.50 233 VAL A O 1
ATOM 1722 N N . ARG A 1 234 ? 14.806 -0.883 -2.032 1.00 98.12 234 ARG A N 1
ATOM 1723 C CA . ARG A 1 234 ? 15.418 -1.132 -0.720 1.00 98.12 234 ARG A CA 1
ATOM 1724 C C . ARG A 1 234 ? 14.852 -0.193 0.337 1.00 98.12 234 ARG A C 1
ATOM 1726 O O . ARG A 1 234 ? 14.452 -0.656 1.403 1.00 98.12 234 ARG A O 1
ATOM 1733 N N . CYS A 1 235 ? 14.787 1.110 0.066 1.00 98.31 235 CYS A N 1
ATOM 1734 C CA . CYS A 1 235 ? 14.302 2.085 1.041 1.00 98.31 235 CYS A CA 1
ATOM 1735 C C . CYS A 1 235 ? 12.803 1.922 1.325 1.00 98.31 235 CYS A C 1
ATOM 1737 O O . CYS A 1 235 ? 12.390 2.046 2.478 1.00 98.31 235 CYS A O 1
ATOM 1739 N N . ILE A 1 236 ? 11.998 1.572 0.315 1.00 98.69 236 ILE A N 1
ATOM 1740 C CA . ILE A 1 236 ? 10.563 1.296 0.486 1.00 98.69 236 ILE A CA 1
ATOM 1741 C C . ILE A 1 236 ? 10.351 -0.007 1.261 1.00 98.69 236 ILE A C 1
ATOM 1743 O O . ILE A 1 236 ? 9.566 -0.028 2.209 1.00 98.69 236 ILE A O 1
ATOM 1747 N N . THR A 1 237 ? 11.086 -1.064 0.906 1.00 98.56 237 THR A N 1
ATOM 1748 C CA . THR A 1 237 ? 11.072 -2.351 1.621 1.00 98.56 237 THR A CA 1
ATOM 1749 C C . THR A 1 237 ? 11.396 -2.141 3.092 1.00 98.56 237 THR A C 1
ATOM 1751 O O . THR A 1 237 ? 10.661 -2.606 3.958 1.00 98.56 237 THR A O 1
ATOM 1754 N N . ARG A 1 238 ? 12.426 -1.343 3.389 1.00 98.69 238 ARG A N 1
ATOM 1755 C CA . ARG A 1 238 ? 12.842 -1.092 4.766 1.00 98.69 238 ARG A CA 1
ATOM 1756 C C . ARG A 1 238 ? 11.767 -0.391 5.603 1.00 98.69 238 ARG A C 1
ATOM 1758 O O . ARG A 1 238 ? 11.598 -0.722 6.775 1.00 98.69 238 ARG A O 1
ATOM 1765 N N . VAL A 1 239 ? 11.023 0.551 5.018 1.00 98.81 239 VAL A N 1
ATOM 1766 C CA . VAL A 1 239 ? 9.859 1.162 5.687 1.00 98.81 239 VAL A CA 1
ATOM 1767 C C . VAL A 1 239 ? 8.783 0.116 5.960 1.00 98.81 239 VAL A C 1
ATOM 1769 O O . VAL A 1 239 ? 8.271 0.037 7.078 1.00 98.81 239 VAL A O 1
ATOM 1772 N N . ALA A 1 240 ? 8.445 -0.685 4.947 1.00 98.62 240 ALA A N 1
ATOM 1773 C CA . ALA A 1 240 ? 7.393 -1.685 5.046 1.00 98.62 240 ALA A CA 1
ATOM 1774 C C . ALA A 1 240 ? 7.710 -2.750 6.110 1.00 98.62 240 ALA A C 1
ATOM 1776 O O . ALA A 1 240 ? 6.831 -3.082 6.900 1.00 98.62 240 ALA A O 1
ATOM 1777 N N . GLU A 1 241 ? 8.964 -3.203 6.206 1.00 98.69 241 GLU A N 1
ATOM 1778 C CA . GLU A 1 241 ? 9.443 -4.110 7.257 1.00 98.69 241 GLU A CA 1
ATOM 1779 C C . GLU A 1 241 ? 9.218 -3.542 8.661 1.00 98.69 241 GLU A C 1
ATOM 1781 O O . GLU A 1 241 ? 8.550 -4.174 9.480 1.00 98.69 241 GLU A O 1
ATOM 1786 N N . VAL A 1 242 ? 9.739 -2.338 8.932 1.00 98.88 242 VAL A N 1
ATOM 1787 C CA . VAL A 1 242 ? 9.657 -1.701 10.257 1.00 98.88 242 VAL A CA 1
ATOM 1788 C C . VAL A 1 242 ? 8.204 -1.488 10.673 1.00 98.88 242 VAL A C 1
ATOM 1790 O O . VAL A 1 242 ? 7.832 -1.757 11.817 1.00 98.88 242 VAL A O 1
ATOM 1793 N N . MET A 1 243 ? 7.367 -1.014 9.750 1.00 98.75 243 MET A N 1
ATOM 1794 C CA . MET A 1 243 ? 5.960 -0.758 10.046 1.00 98.75 243 MET A CA 1
ATOM 1795 C C . MET A 1 243 ? 5.156 -2.051 10.189 1.00 98.75 243 MET A C 1
ATOM 1797 O O . MET A 1 243 ? 4.323 -2.135 11.085 1.00 98.75 243 MET A O 1
ATOM 1801 N N . ASN A 1 244 ? 5.420 -3.076 9.375 1.00 98.75 244 ASN A N 1
ATOM 1802 C CA . ASN A 1 244 ? 4.782 -4.385 9.513 1.00 98.75 244 ASN A CA 1
ATOM 1803 C C . ASN A 1 244 ? 5.143 -5.052 10.849 1.00 98.75 244 ASN A C 1
ATOM 1805 O O . ASN A 1 244 ? 4.271 -5.583 11.531 1.00 98.75 244 ASN A O 1
ATOM 1809 N N . GLU A 1 245 ? 6.411 -4.991 11.258 1.00 98.75 245 GLU A N 1
ATOM 1810 C CA . GLU A 1 245 ? 6.860 -5.515 12.550 1.00 98.75 245 GLU A CA 1
ATOM 1811 C C . GLU A 1 245 ? 6.173 -4.790 13.718 1.00 98.75 245 GLU A C 1
ATOM 1813 O O . GLU A 1 245 ? 5.654 -5.431 14.635 1.00 98.75 245 GLU A O 1
ATOM 1818 N N . ALA A 1 246 ? 6.107 -3.455 13.665 1.00 98.81 246 ALA A N 1
ATOM 1819 C CA . ALA A 1 246 ? 5.406 -2.653 14.663 1.00 98.81 246 ALA A CA 1
ATOM 1820 C C . ALA A 1 246 ? 3.903 -2.972 14.715 1.00 98.81 246 ALA A C 1
ATOM 1822 O O . ALA A 1 246 ? 3.361 -3.168 15.802 1.00 98.81 246 ALA A O 1
ATOM 1823 N N . ALA A 1 247 ? 3.252 -3.096 13.555 1.00 98.75 247 ALA A N 1
ATOM 1824 C CA . ALA A 1 247 ? 1.840 -3.447 13.460 1.00 98.75 247 ALA A CA 1
ATOM 1825 C C . ALA A 1 247 ? 1.556 -4.827 14.067 1.00 98.75 247 ALA A C 1
ATOM 1827 O O . ALA A 1 247 ? 0.643 -4.968 14.878 1.00 98.75 247 ALA A O 1
ATOM 1828 N N . ARG A 1 248 ? 2.366 -5.837 13.721 1.00 98.50 248 ARG A N 1
ATOM 1829 C CA . ARG A 1 248 ? 2.222 -7.202 14.246 1.00 98.50 248 ARG A CA 1
ATOM 1830 C C . ARG A 1 248 ? 2.408 -7.264 15.757 1.00 98.50 248 ARG A C 1
ATOM 1832 O O . ARG A 1 248 ? 1.628 -7.931 16.429 1.00 98.50 248 ARG A O 1
ATOM 1839 N N . ARG A 1 249 ? 3.397 -6.551 16.310 1.00 98.44 249 ARG A N 1
ATOM 1840 C CA . ARG A 1 249 ? 3.579 -6.456 17.771 1.00 98.44 249 ARG A CA 1
ATOM 1841 C C . ARG A 1 249 ? 2.385 -5.814 18.475 1.00 98.44 249 ARG A C 1
ATOM 1843 O O . ARG A 1 249 ? 2.094 -6.179 19.606 1.00 98.44 249 ARG A O 1
ATOM 1850 N N . ALA A 1 250 ? 1.697 -4.894 17.804 1.00 98.44 250 ALA A N 1
ATOM 1851 C CA . ALA A 1 250 ? 0.474 -4.265 18.294 1.00 98.44 250 ALA A CA 1
ATOM 1852 C C . ALA A 1 250 ? -0.802 -5.087 18.011 1.00 98.44 250 ALA A C 1
ATOM 1854 O O . ALA A 1 250 ? -1.902 -4.626 18.300 1.00 98.44 250 ALA A O 1
ATOM 1855 N N . GLY A 1 251 ? -0.669 -6.301 17.465 1.00 98.06 251 GLY A N 1
ATOM 1856 C CA . GLY A 1 251 ? -1.768 -7.246 17.273 1.00 98.06 251 GLY A CA 1
ATOM 1857 C C . GLY A 1 251 ? -2.343 -7.308 15.860 1.00 98.06 251 GLY A C 1
ATOM 1858 O O . GLY A 1 251 ? -3.250 -8.103 15.636 1.00 98.06 251 GLY A O 1
ATOM 1859 N N . ALA A 1 252 ? -1.836 -6.532 14.894 1.00 98.25 252 ALA A N 1
ATOM 1860 C CA . ALA A 1 252 ? -2.314 -6.605 13.512 1.00 98.25 252 ALA A CA 1
ATOM 1861 C C . ALA A 1 252 ? -2.072 -8.004 12.900 1.00 98.25 252 ALA A C 1
ATOM 1863 O O . ALA A 1 252 ? -1.015 -8.603 13.134 1.00 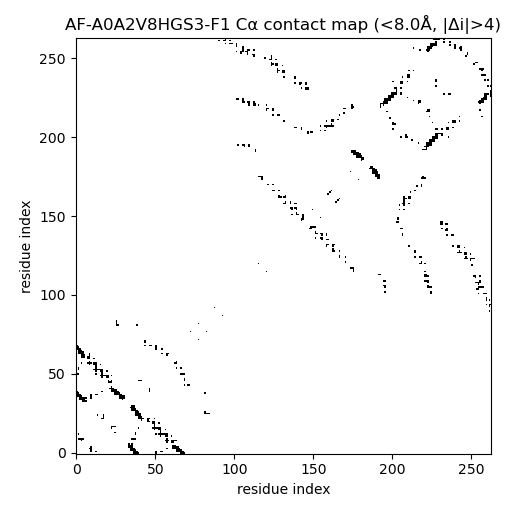98.25 252 ALA A O 1
ATOM 1864 N N . PRO A 1 253 ? -3.011 -8.523 12.086 1.00 97.94 253 PRO A N 1
ATOM 1865 C CA . PRO A 1 253 ? -2.877 -9.840 11.482 1.00 97.94 253 PRO A CA 1
ATOM 1866 C C . PRO A 1 253 ? -1.721 -9.896 10.480 1.00 97.94 253 PRO A C 1
ATOM 1868 O O . PRO A 1 253 ? -1.337 -8.902 9.855 1.00 97.94 253 PRO A O 1
ATOM 1871 N N . GLU A 1 254 ? -1.192 -11.100 10.275 1.00 96.94 254 GLU A N 1
ATOM 1872 C CA . GLU A 1 254 ? -0.256 -11.345 9.185 1.00 96.94 254 GLU A CA 1
ATOM 1873 C C . GLU A 1 254 ? -0.882 -10.981 7.837 1.00 96.94 254 GLU A C 1
ATOM 1875 O O . GLU A 1 254 ? -2.026 -11.328 7.557 1.00 96.94 254 GLU A O 1
ATOM 1880 N N . GLY A 1 255 ? -0.124 -10.283 6.990 1.00 97.19 255 GLY A N 1
ATOM 1881 C CA . GLY A 1 255 ? -0.632 -9.812 5.707 1.00 97.19 255 GLY A CA 1
ATOM 1882 C C . GLY A 1 255 ? -1.421 -8.508 5.780 1.00 97.19 255 GLY A C 1
ATOM 1883 O O . GLY A 1 255 ? -1.989 -8.112 4.766 1.00 97.19 255 GLY A O 1
ATOM 1884 N N . ALA A 1 256 ? -1.447 -7.810 6.920 1.00 98.31 256 ALA A N 1
ATOM 1885 C CA . ALA A 1 256 ? -2.008 -6.462 6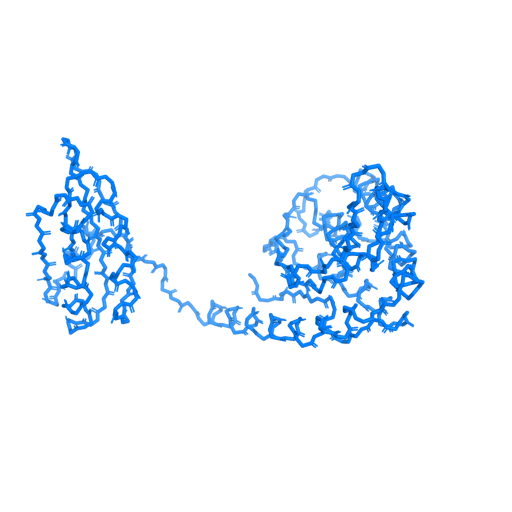.980 1.00 98.31 256 ALA A CA 1
ATOM 1886 C C . ALA A 1 256 ? -1.156 -5.438 6.200 1.00 98.31 256 ALA A C 1
ATOM 1888 O O . ALA A 1 256 ? -1.700 -4.548 5.549 1.00 98.31 256 ALA A O 1
ATOM 1889 N N . VAL A 1 257 ? 0.173 -5.600 6.203 1.00 98.75 257 VAL A N 1
ATOM 1890 C CA . VAL A 1 257 ? 1.122 -4.803 5.411 1.00 98.75 257 VAL A CA 1
ATOM 1891 C C . VAL A 1 257 ? 1.958 -5.743 4.547 1.00 98.75 257 VAL A C 1
ATOM 1893 O O . VAL A 1 257 ? 2.610 -6.651 5.052 1.00 98.75 257 VAL A O 1
ATOM 1896 N N . ASN A 1 258 ? 1.937 -5.528 3.234 1.00 98.62 258 ASN A N 1
ATOM 1897 C CA . ASN A 1 258 ? 2.665 -6.324 2.247 1.00 98.62 258 ASN A CA 1
ATOM 1898 C C . ASN A 1 258 ? 3.390 -5.400 1.271 1.00 98.62 258 ASN A C 1
ATOM 1900 O O . ASN A 1 258 ? 2.959 -4.269 1.045 1.00 98.62 258 ASN A O 1
ATOM 1904 N N . TRP A 1 259 ? 4.446 -5.893 0.637 1.00 98.38 259 TRP A N 1
ATOM 1905 C CA . TRP A 1 259 ? 5.185 -5.163 -0.387 1.00 98.38 259 TRP A CA 1
ATOM 1906 C C . TRP A 1 259 ? 5.789 -6.139 -1.393 1.00 98.38 259 TRP A C 1
ATOM 1908 O O . TRP A 1 259 ? 6.133 -7.263 -1.033 1.00 98.38 259 TRP A O 1
ATOM 1918 N N . MET A 1 260 ? 5.880 -5.711 -2.648 1.00 97.69 260 MET A N 1
ATOM 1919 C CA . MET A 1 260 ? 6.574 -6.450 -3.698 1.00 97.69 260 MET A CA 1
ATOM 1920 C C . MET A 1 260 ? 8.084 -6.266 -3.558 1.00 97.69 260 MET A C 1
ATOM 1922 O O . MET A 1 260 ? 8.556 -5.176 -3.229 1.00 97.69 260 MET A O 1
ATOM 1926 N N . THR A 1 261 ? 8.829 -7.326 -3.847 1.00 90.94 261 THR A N 1
ATOM 1927 C CA . THR A 1 261 ? 10.297 -7.327 -3.912 1.00 90.94 261 THR A CA 1
ATOM 1928 C C . THR A 1 261 ? 10.804 -7.547 -5.336 1.00 90.94 261 THR A C 1
ATOM 1930 O O . THR A 1 261 ? 11.915 -7.136 -5.666 1.00 90.94 261 THR A O 1
ATOM 1933 N N . THR A 1 262 ? 9.963 -8.119 -6.201 1.00 88.94 262 THR A N 1
ATOM 1934 C CA . THR A 1 262 ? 10.222 -8.336 -7.625 1.00 88.94 262 THR A CA 1
A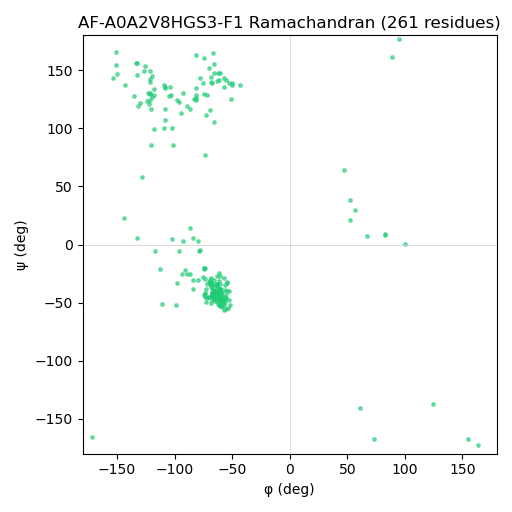TOM 1935 C C . THR A 1 262 ? 9.500 -7.261 -8.440 1.00 88.94 262 THR A C 1
ATOM 1937 O O . THR A 1 262 ? 8.367 -7.455 -8.887 1.00 88.94 262 THR A O 1
ATOM 1940 N N . VAL A 1 263 ? 10.153 -6.109 -8.617 1.00 80.31 263 VAL A N 1
ATOM 1941 C CA . VAL A 1 263 ? 9.678 -4.970 -9.434 1.00 80.31 263 VAL A CA 1
ATOM 1942 C C . VAL A 1 263 ? 10.676 -4.555 -10.498 1.00 80.31 263 VAL A C 1
ATOM 1944 O O . VAL A 1 263 ? 11.857 -4.952 -10.374 1.00 80.31 263 VAL A O 1
#

Solvent-accessible surface area (backbone atoms only — not comparable to full-atom values): 13525 Å² total; per-residue (Å²): 54,39,28,10,51,34,68,65,12,28,52,45,14,53,55,36,19,52,72,65,23,78,36,45,80,44,51,74,48,77,84,52,101,51,37,24,39,30,38,61,45,56,54,64,69,30,40,49,52,8,40,55,44,10,50,58,43,10,52,74,70,36,46,62,73,50,75,52,81,76,71,82,69,57,75,76,5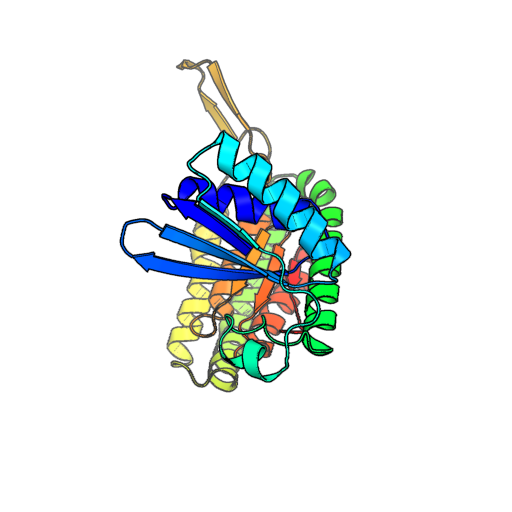4,58,77,73,43,73,60,73,72,77,80,83,42,76,65,53,55,50,24,54,51,50,52,54,51,50,52,51,39,12,56,66,21,24,66,64,44,58,69,45,50,59,66,51,39,46,47,20,48,54,39,23,27,52,52,44,46,78,37,18,58,63,44,17,47,44,39,28,70,63,48,71,55,83,54,48,71,61,37,25,54,44,24,39,41,24,25,46,54,48,41,67,65,53,67,84,57,73,48,45,49,75,61,46,77,39,75,94,74,74,44,74,44,64,46,74,55,93,39,72,42,80,40,82,30,52,56,90,50,27,45,29,47,46,46,35,54,53,50,57,32,45,56,39,32,15,12,32,40,33,42,48,29,74,59,26,46,68,33,30,49,54,48,51,51,53,35,36,54,30,20,42,77,47,65,46,56,75,34,36,59,40,66,64,85,62,104

Radius of gyration: 24.42 Å; Cα contacts (8 Å, |Δi|>4): 483; chains: 1; bounding box: 54×38×63 Å

Secondary structure (DSSP, 8-state):
-EEEESHHHHHHHHHHHHHHSS-EEEEEEEEETTEEEEEEES-HHHHHHHHHHHHHHHHHHSEEEEE---SS--HHHHTTS-PPPPP--HHHHHHHHHHHHHHHHHHHHHHHHHT--HHHHHHHHHHHHHHHHHTHHHHHHHHHHHH--S-HHHHHHHHHIIIIIHHHHHTT---SEEEEEETTTTEEEEE----PEEEEE-SSSHHHHHHHHHHHHHHTT--EEEEE-GGGHHHHHHHHHHHHHHHHHTTPPTTSEEE-S--

Foldseek 3Di:
DWKFQADFLVVQLQVQLVVQAVWAWLDWDDPDPRMIDTDIDDAQVSNVRSQVRSQVRSVVGGGTDDTDGDHPDDPVVQVVPRDGDPDCDPLNVVQVVQVVVLQVLQQVLLVVLLPDDLVLLLLLLVLLLVLQLVCLQVLLVLLCVQQVDDDSVVSSVLSCCLSPVLSVVLNPQDQAAFRDADVVVRDTDTHGQPEEAEAEAESHNRQSSLSNVLSVCSSNSYAYEYEYDPSGLVSNVVSLVSSVVSSVVSPRDGSSGHYGNSD